Protein AF-U4UPW5-F1 (afdb_monomer)

Radius of gyration: 41.46 Å; Cα contacts (8 Å, |Δi|>4): 202; chains: 1; bounding box: 116×64×88 Å

Foldseek 3Di:
DDPPDDDDDVVVVVVDDPCNVPDDDDPDDDPDDQQQAFDPPPPDPPRPDGNVRVVVVVVVVVVVVPPQDDDAPPPPDPDGPADWDAAPVGGTHHPVVVVVCLVVPPRNDDDDVVNVVPLPQWFAAPDPPGGDTDSDFLADPFDRGGHDPVCSDPPDDDGDDPVNVVVVVCVVCVVVVVVVVVVVVVVVVLVVVLVVLCVDPVRNVVSVVVVVVVLVVQADEDPPADPVQWDWDFDDDVPDTHIYTDGVPDDD

Solvent-accessible surface area (backbone atoms only — not comparable to full-atom values): 15733 Å² total; per-residue (Å²): 137,68,95,85,62,83,84,73,64,63,70,60,60,76,71,52,53,72,70,66,74,70,58,68,83,78,92,71,84,78,93,69,68,68,56,76,35,49,55,93,81,57,89,57,98,60,69,82,45,23,51,54,56,48,54,50,52,52,50,53,51,52,61,68,64,61,63,74,72,81,64,38,72,50,88,89,52,83,72,71,96,56,72,75,42,70,47,85,79,73,51,36,20,37,75,70,56,41,58,60,41,51,79,71,38,93,63,49,78,80,82,49,74,74,66,65,65,70,52,97,53,70,41,62,22,69,50,92,94,46,85,49,71,28,73,68,90,43,62,39,92,72,59,70,47,40,29,26,86,89,50,60,76,64,92,77,77,75,60,69,49,73,65,58,52,47,52,54,51,49,60,66,44,45,62,57,53,51,50,51,54,55,47,51,57,51,51,54,53,51,52,52,52,39,60,54,26,54,76,36,83,91,37,26,67,60,33,52,53,52,49,51,52,53,39,68,75,65,38,50,62,70,82,85,58,54,78,92,38,55,42,77,46,74,46,81,48,97,94,46,76,45,37,31,40,45,59,71,79,68,77,130

Sequence (252 aa):
MSDSEVQIDGRFIDLTDDAWRYDKLPDEDIEVPLHELADPEADSGDVHLTLKEQEQKWGDIMLSALRLGERCTVNECLQL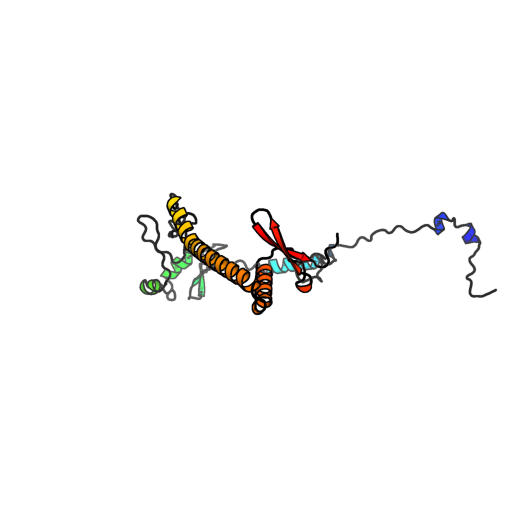DFLPLRCQCGKVFCSQHLQSHSQTCSKSRMLTEDELKCFDNVLVCSQDGCKDHSIVPMICPRCAKHFCIKHRHLTTCQDKTQEELQLEKDKFLQPARQFEQAKTLVDQQIQRRLAEGRKKPKSKELADKVQLMKIKNKATGLKTIPVLDKVYFNIHVPGKVVPVFVSKNWSL

Structure (mmCIF, N/CA/C/O backbone):
data_AF-U4UPW5-F1
#
_entry.id   AF-U4UPW5-F1
#
loop_
_atom_site.group_PDB
_atom_site.id
_atom_site.type_symbol
_atom_site.label_atom_id
_atom_site.label_alt_id
_atom_site.label_comp_id
_atom_site.label_asym_id
_atom_site.label_entity_id
_atom_site.label_seq_id
_atom_site.pdbx_PDB_ins_code
_atom_site.Cartn_x
_atom_site.Cartn_y
_atom_site.Cartn_z
_atom_site.occupancy
_atom_site.B_iso_or_equiv
_atom_site.auth_seq_id
_atom_site.auth_comp_id
_atom_site.auth_asym_id
_atom_site.auth_atom_id
_atom_site.pdbx_PDB_model_num
ATOM 1 N N . MET A 1 1 ? -80.331 -26.920 -29.906 1.00 51.59 1 MET A N 1
ATOM 2 C CA . MET A 1 1 ? -78.993 -27.252 -30.431 1.00 51.59 1 MET A CA 1
ATOM 3 C C . MET A 1 1 ? -78.276 -25.926 -30.580 1.00 51.59 1 MET A C 1
ATOM 5 O O . MET A 1 1 ? -78.796 -25.074 -31.288 1.00 51.59 1 MET A O 1
ATOM 9 N N . SER A 1 2 ? -77.246 -25.679 -29.774 1.00 57.09 2 SER A N 1
ATOM 10 C CA . SER A 1 2 ? -76.555 -24.387 -29.694 1.00 57.09 2 SER A CA 1
ATOM 11 C C . SER A 1 2 ? -75.359 -24.359 -30.641 1.00 57.09 2 SER A C 1
ATOM 13 O O . SER A 1 2 ? -74.505 -25.233 -30.543 1.00 57.09 2 SER A O 1
ATOM 15 N N . ASP A 1 3 ? -75.254 -23.318 -31.471 1.00 59.97 3 ASP A N 1
ATOM 16 C CA . ASP A 1 3 ? -74.118 -23.032 -32.377 1.00 59.97 3 ASP A CA 1
ATOM 17 C C . ASP A 1 3 ? -72.760 -22.844 -31.668 1.00 59.97 3 ASP A C 1
ATOM 19 O O . ASP A 1 3 ? -71.744 -22.568 -32.299 1.00 59.97 3 ASP A O 1
ATOM 23 N N . SER A 1 4 ? -72.723 -22.957 -30.341 1.00 77.69 4 SER A N 1
ATOM 24 C CA . SER A 1 4 ? -71.519 -22.772 -29.529 1.00 77.69 4 SER A CA 1
ATOM 25 C C . SER A 1 4 ? -70.686 -24.047 -29.355 1.00 77.69 4 SER A C 1
ATOM 27 O O . SER A 1 4 ? -69.590 -23.965 -28.809 1.00 77.69 4 SER A O 1
ATOM 29 N N . GLU A 1 5 ? -71.172 -25.210 -29.801 1.00 78.44 5 GLU A N 1
ATOM 30 C CA . GLU A 1 5 ? -70.447 -26.483 -29.702 1.00 78.44 5 GLU A CA 1
ATOM 31 C C . GLU A 1 5 ? -69.963 -26.937 -31.086 1.00 78.44 5 GLU A C 1
ATOM 33 O O . GLU A 1 5 ? -70.757 -27.173 -31.997 1.00 78.44 5 GLU A O 1
ATOM 38 N N . VAL A 1 6 ? -68.640 -27.058 -31.247 1.00 79.69 6 VAL A N 1
ATOM 39 C CA . VAL A 1 6 ? -68.022 -27.551 -32.485 1.00 79.69 6 VAL A CA 1
ATOM 40 C C . VAL A 1 6 ? -68.355 -29.030 -32.642 1.00 79.69 6 VAL A C 1
ATOM 42 O O . VAL A 1 6 ? -67.973 -29.853 -31.810 1.00 79.69 6 VAL A O 1
ATOM 45 N N . GLN A 1 7 ? -69.057 -29.377 -33.721 1.00 77.00 7 GLN A N 1
ATOM 46 C CA . GLN A 1 7 ? -69.336 -30.771 -34.041 1.00 77.00 7 GLN A CA 1
ATOM 47 C C . GLN A 1 7 ? -68.046 -31.459 -34.491 1.00 77.00 7 GLN A C 1
ATOM 49 O O . GLN A 1 7 ? -67.502 -31.157 -35.552 1.00 77.00 7 GLN A O 1
ATOM 54 N N . ILE A 1 8 ? -67.555 -32.383 -33.670 1.00 74.31 8 ILE A N 1
ATOM 55 C CA . ILE A 1 8 ? -66.423 -33.241 -34.015 1.00 74.31 8 ILE A CA 1
ATOM 56 C C . ILE A 1 8 ? -66.977 -34.425 -34.809 1.00 74.31 8 ILE A C 1
ATOM 58 O O . ILE A 1 8 ? -67.912 -35.091 -34.362 1.00 74.31 8 ILE A O 1
ATOM 62 N N . ASP A 1 9 ? -66.420 -34.683 -35.992 1.00 79.81 9 ASP A N 1
ATOM 63 C CA . ASP A 1 9 ? -66.806 -35.839 -36.800 1.00 79.81 9 ASP A CA 1
ATOM 64 C C . ASP A 1 9 ? -66.419 -37.129 -36.056 1.00 79.81 9 ASP A C 1
ATOM 66 O O . ASP A 1 9 ? -65.240 -37.421 -35.830 1.00 79.81 9 ASP A O 1
ATOM 70 N N . GLY A 1 10 ? -67.444 -37.884 -35.648 1.00 73.00 10 GLY A N 1
ATOM 71 C CA . GLY A 1 10 ? -67.313 -39.095 -34.839 1.00 73.00 10 GLY A CA 1
ATOM 72 C C . GLY A 1 10 ? -66.399 -40.144 -35.467 1.00 73.00 10 GLY A C 1
ATOM 73 O O . GLY A 1 10 ? -65.740 -40.887 -34.746 1.00 73.00 10 GLY A O 1
ATOM 74 N N . ARG A 1 11 ? -66.247 -40.137 -36.799 1.00 76.12 11 ARG A N 1
ATOM 75 C CA . ARG A 1 11 ? -65.303 -41.020 -37.488 1.00 76.12 11 ARG A CA 1
ATOM 76 C C . ARG A 1 11 ? -63.859 -40.801 -37.027 1.00 76.12 11 ARG A C 1
ATOM 78 O O . ARG A 1 11 ? -63.115 -41.768 -36.900 1.00 76.12 11 ARG A O 1
ATOM 85 N N . PHE A 1 12 ? -63.452 -39.559 -36.764 1.00 74.19 12 PHE A N 1
ATOM 86 C CA . PHE A 1 12 ? -62.105 -39.261 -36.265 1.00 74.19 12 PHE A CA 1
ATOM 87 C C . PHE A 1 12 ? -61.935 -39.628 -34.792 1.00 74.19 12 PHE A C 1
ATOM 89 O O . PHE A 1 12 ? -60.825 -39.944 -34.365 1.00 74.19 12 PHE A O 1
ATOM 96 N N . ILE A 1 13 ? -63.024 -39.623 -34.021 1.00 75.06 13 ILE A N 1
ATOM 97 C CA . ILE A 1 13 ? -63.006 -40.037 -32.616 1.00 75.06 13 ILE A CA 1
ATOM 98 C C . ILE A 1 13 ? -62.720 -41.536 -32.501 1.00 75.06 13 ILE A C 1
ATOM 100 O O . ILE A 1 13 ? -61.939 -41.909 -31.629 1.00 75.06 13 ILE A O 1
ATOM 104 N N . ASP A 1 14 ? -63.285 -42.346 -33.399 1.00 76.19 14 ASP A N 1
ATOM 105 C CA . ASP A 1 14 ? -63.115 -43.806 -33.417 1.00 76.19 14 ASP A CA 1
ATOM 106 C C . ASP A 1 14 ? -61.773 -44.261 -34.017 1.00 76.19 14 ASP A C 1
ATOM 108 O O . ASP A 1 14 ? -61.279 -45.340 -33.698 1.00 76.19 14 ASP A O 1
ATOM 112 N N . LEU A 1 15 ? -61.180 -43.452 -34.902 1.00 82.69 15 LEU A N 1
ATOM 113 C CA . LEU A 1 15 ? -59.879 -43.730 -35.530 1.00 82.69 15 LEU A CA 1
ATOM 114 C C . LEU A 1 15 ? -58.687 -43.390 -34.633 1.00 82.69 15 LEU A C 1
ATOM 116 O O . LEU A 1 15 ? -57.607 -43.946 -34.821 1.00 82.69 15 LEU A O 1
ATOM 120 N N . THR A 1 16 ? -58.872 -42.455 -33.705 1.00 81.00 16 THR A N 1
ATOM 121 C CA . THR A 1 16 ? -57.800 -41.954 -32.851 1.00 81.00 16 THR A CA 1
ATOM 122 C C . THR A 1 16 ? -57.811 -42.703 -31.529 1.00 81.00 16 THR A C 1
ATOM 124 O O . THR A 1 16 ? -58.739 -42.528 -30.737 1.00 81.00 16 THR A O 1
ATOM 127 N N . ASP A 1 17 ? -56.785 -43.512 -31.275 1.00 83.44 17 ASP A N 1
ATOM 128 C CA . ASP A 1 17 ? -56.634 -44.170 -29.984 1.00 83.44 17 ASP A CA 1
ATOM 129 C C . ASP A 1 17 ? -56.230 -43.172 -28.886 1.00 83.44 17 ASP A C 1
ATOM 131 O O . ASP A 1 17 ? -55.740 -42.064 -29.135 1.00 83.44 17 ASP A O 1
ATOM 135 N N . ASP A 1 18 ? -56.475 -43.550 -27.632 1.00 83.19 18 ASP A N 1
ATOM 136 C CA . ASP A 1 18 ? -56.139 -42.684 -26.502 1.00 83.19 18 ASP A CA 1
ATOM 137 C C . ASP A 1 18 ? -54.623 -42.457 -26.402 1.00 83.19 18 ASP A C 1
ATOM 139 O O . ASP A 1 18 ? -54.195 -41.400 -25.950 1.00 83.19 18 ASP A O 1
ATOM 143 N N . ALA A 1 19 ? -53.805 -43.398 -26.889 1.00 84.44 19 ALA A N 1
ATOM 144 C CA . ALA A 1 19 ? -52.353 -43.249 -26.925 1.00 84.44 19 ALA A CA 1
ATOM 145 C C . ALA A 1 19 ? -51.925 -42.051 -27.786 1.00 84.44 19 ALA A C 1
ATOM 147 O O . ALA A 1 19 ? -51.146 -41.223 -27.320 1.00 84.44 19 ALA A O 1
ATOM 148 N N . TRP A 1 20 ? -52.482 -41.902 -28.990 1.00 86.00 20 TRP A N 1
ATOM 149 C CA . TRP A 1 20 ? -52.179 -40.781 -29.878 1.00 86.00 20 TRP A CA 1
ATOM 150 C C . TRP A 1 20 ? -52.737 -39.448 -29.365 1.00 86.00 20 TRP A C 1
ATOM 152 O O . TRP A 1 20 ? -52.105 -38.410 -29.532 1.00 86.00 20 TRP A O 1
ATOM 162 N N . ARG A 1 21 ? -53.894 -39.447 -28.681 1.00 82.19 21 ARG A N 1
ATOM 163 C CA . ARG A 1 21 ? -54.464 -38.218 -28.083 1.00 82.19 21 ARG A CA 1
ATOM 164 C C . ARG A 1 21 ? -53.587 -37.600 -27.001 1.00 82.19 21 ARG A C 1
ATOM 166 O O . ARG A 1 21 ? -53.639 -36.386 -26.803 1.00 82.19 21 ARG A O 1
ATOM 173 N N . TYR A 1 22 ? -52.851 -38.432 -26.272 1.00 85.81 22 TYR A N 1
ATOM 174 C CA . TYR A 1 22 ? -51.954 -37.992 -25.207 1.00 85.81 22 TYR A CA 1
ATOM 175 C C . TYR A 1 22 ? -50.490 -37.929 -25.645 1.00 85.81 22 TYR A C 1
ATOM 177 O O . TYR A 1 22 ? -49.645 -37.560 -24.825 1.00 85.81 22 TYR A O 1
ATOM 185 N N . ASP A 1 23 ? -50.194 -38.247 -26.907 1.00 88.19 23 ASP A N 1
ATOM 186 C CA . ASP A 1 23 ? -48.847 -38.151 -27.449 1.00 88.19 23 ASP A CA 1
ATOM 187 C C . ASP A 1 23 ? -48.422 -36.680 -27.528 1.00 88.19 23 ASP A C 1
ATOM 189 O O . ASP A 1 23 ? -49.141 -35.813 -28.034 1.00 88.19 23 ASP A O 1
ATOM 193 N N . LYS A 1 24 ? -47.254 -36.385 -26.965 1.00 85.44 24 LYS A N 1
ATOM 194 C CA . LYS A 1 24 ? -46.655 -35.052 -26.981 1.00 85.44 24 LYS A CA 1
ATOM 195 C C . LYS A 1 24 ? -45.348 -35.163 -27.732 1.00 85.44 24 LYS A C 1
ATOM 197 O O . LYS A 1 24 ? -44.545 -36.043 -27.435 1.00 85.44 24 LYS A O 1
ATOM 202 N N . LEU A 1 25 ? -45.136 -34.247 -28.673 1.00 84.19 25 LEU A N 1
ATOM 203 C CA . LEU A 1 25 ? -43.844 -34.123 -29.332 1.00 84.19 25 LEU A CA 1
ATOM 204 C C . LEU A 1 25 ? -42.752 -33.965 -28.262 1.00 84.19 25 LEU A C 1
ATOM 206 O O . LEU A 1 25 ? -42.968 -33.226 -27.296 1.00 84.19 25 LEU A O 1
ATOM 210 N N . PRO A 1 26 ? -41.621 -34.671 -28.405 1.00 83.56 26 PRO A N 1
ATOM 211 C CA . PRO A 1 26 ? -40.499 -34.498 -27.501 1.00 83.56 26 PRO A CA 1
ATOM 212 C C . PRO A 1 26 ? -39.997 -33.054 -27.574 1.00 83.56 26 PRO A C 1
ATOM 214 O O . PRO A 1 26 ? -39.963 -32.448 -28.648 1.00 83.56 26 PRO A O 1
ATOM 217 N N . ASP A 1 27 ? -39.623 -32.511 -26.418 1.00 83.25 27 ASP A N 1
ATOM 218 C CA . ASP A 1 27 ? -38.956 -31.217 -26.324 1.00 83.25 27 ASP A CA 1
ATOM 219 C C . ASP A 1 27 ? -37.504 -31.394 -26.797 1.00 83.25 27 ASP A C 1
ATOM 221 O O . ASP A 1 27 ? -36.610 -31.683 -26.006 1.00 83.25 27 ASP A O 1
ATOM 225 N N . GLU A 1 28 ? -37.288 -31.300 -28.108 1.00 83.94 28 GLU A N 1
ATOM 226 C CA . GLU A 1 28 ? -35.952 -31.357 -28.703 1.00 83.94 28 GLU A CA 1
ATOM 227 C C . GLU A 1 28 ? -35.301 -29.968 -28.693 1.00 83.94 28 GLU A C 1
ATOM 229 O O . GLU A 1 28 ? -35.936 -28.953 -29.002 1.00 83.94 28 GLU A O 1
ATOM 234 N N . ASP A 1 29 ? -34.011 -29.932 -28.368 1.00 83.75 29 ASP A N 1
ATOM 235 C CA . ASP A 1 29 ? -33.229 -28.701 -28.362 1.00 83.75 29 ASP A CA 1
ATOM 236 C C . ASP A 1 29 ? -32.957 -28.206 -29.791 1.00 83.75 29 ASP A C 1
ATOM 238 O O . ASP A 1 29 ? -32.683 -28.973 -30.717 1.00 83.75 29 ASP A O 1
ATOM 242 N N . ILE A 1 30 ? -32.989 -26.886 -29.971 1.00 81.56 30 ILE A N 1
ATOM 243 C CA . ILE A 1 30 ? -32.605 -26.242 -31.230 1.00 81.56 30 ILE A CA 1
ATOM 244 C C . ILE A 1 30 ? -31.087 -26.044 -31.223 1.00 81.56 30 ILE A C 1
ATOM 246 O O . ILE A 1 30 ? -30.539 -25.471 -30.282 1.00 81.56 30 ILE A O 1
ATOM 250 N N . GLU A 1 31 ? -30.403 -26.450 -32.294 1.00 82.56 31 GLU A N 1
ATOM 251 C CA . GLU A 1 31 ? -28.981 -26.147 -32.478 1.00 82.56 31 GLU A CA 1
ATOM 252 C C . GLU A 1 31 ? -28.778 -24.639 -32.706 1.00 82.56 31 GLU A C 1
ATOM 254 O O . GLU A 1 31 ? -28.914 -24.128 -33.819 1.00 82.56 31 GLU A O 1
ATOM 259 N N . VAL A 1 32 ? -28.456 -23.909 -31.635 1.00 84.00 32 VAL A N 1
ATOM 260 C CA . VAL A 1 32 ? -28.150 -22.475 -31.703 1.00 84.00 32 VAL A CA 1
ATOM 261 C C . VAL A 1 32 ? -26.648 -22.270 -31.953 1.00 84.00 32 VAL A C 1
ATOM 263 O O . VAL A 1 32 ? -25.828 -22.762 -31.171 1.00 84.00 32 VAL A O 1
ATOM 266 N N . PRO A 1 33 ? -26.241 -21.521 -32.999 1.00 84.75 33 PRO A N 1
ATOM 267 C CA . PRO A 1 33 ? -24.835 -21.230 -33.262 1.00 84.75 33 PRO A CA 1
ATOM 268 C C . PRO A 1 33 ? -24.208 -20.386 -32.144 1.00 84.75 33 PRO A C 1
ATOM 270 O O . PRO A 1 33 ? -24.379 -19.171 -32.086 1.00 84.75 33 PRO A O 1
ATOM 273 N N . LEU A 1 34 ? -23.428 -21.024 -31.268 1.00 80.00 34 LEU A N 1
ATOM 274 C CA . LEU A 1 34 ? -22.854 -20.373 -30.081 1.00 80.00 34 LEU A CA 1
ATOM 275 C C . LEU A 1 34 ? -21.980 -19.149 -30.403 1.00 80.00 34 LEU A C 1
ATOM 277 O O . LEU A 1 34 ? -21.922 -18.211 -29.620 1.00 80.00 34 LEU A O 1
ATOM 281 N N . HIS A 1 35 ? -21.325 -19.131 -31.565 1.00 80.25 35 HIS A N 1
ATOM 282 C CA . HIS A 1 35 ? -20.432 -18.044 -31.975 1.00 80.25 35 HIS A CA 1
ATOM 283 C C . HIS A 1 35 ? -21.158 -16.732 -32.329 1.00 80.25 35 HIS A C 1
ATOM 285 O O . HIS A 1 35 ? -20.515 -15.683 -32.388 1.00 80.25 35 HIS A O 1
ATOM 291 N N . GLU A 1 36 ? -22.472 -16.791 -32.581 1.00 80.12 36 GLU A N 1
ATOM 292 C CA . GLU A 1 36 ? -23.332 -15.622 -32.821 1.00 80.12 36 GLU A CA 1
ATOM 293 C C . GLU A 1 36 ? -24.014 -15.125 -31.540 1.00 80.12 36 GLU A C 1
ATOM 295 O O . GLU A 1 36 ? -24.753 -14.143 -31.572 1.00 80.12 36 GLU A O 1
ATOM 300 N N . LEU A 1 37 ? -23.776 -15.786 -30.405 1.00 82.19 37 LEU A N 1
ATOM 301 C CA . LEU A 1 37 ? -24.296 -15.367 -29.111 1.00 82.19 37 LEU A CA 1
ATOM 302 C C . LEU A 1 37 ? -23.260 -14.526 -28.358 1.00 82.19 37 LEU A C 1
ATOM 304 O O . LEU A 1 37 ? -22.048 -14.655 -28.559 1.00 82.19 37 LEU A O 1
ATOM 308 N N . ALA A 1 38 ? -23.761 -13.644 -27.495 1.00 80.19 38 ALA A N 1
ATOM 309 C CA . ALA A 1 38 ? -22.942 -12.909 -26.540 1.00 80.19 38 ALA A CA 1
ATOM 310 C C . ALA A 1 38 ? -22.510 -13.829 -25.391 1.00 80.19 38 ALA A C 1
ATOM 312 O O . ALA A 1 38 ? -23.265 -14.717 -24.991 1.00 80.19 38 ALA A O 1
ATOM 313 N N . ASP A 1 39 ? -21.309 -13.605 -24.859 1.00 76.25 39 ASP A N 1
ATOM 314 C CA . ASP A 1 39 ? -20.781 -14.377 -23.736 1.00 76.25 39 ASP A CA 1
ATOM 315 C C . ASP A 1 39 ? -21.462 -13.948 -22.417 1.00 76.25 39 ASP A C 1
ATOM 317 O O . ASP A 1 39 ? -21.282 -12.805 -21.978 1.00 76.25 39 ASP A O 1
ATOM 321 N N . PRO A 1 40 ? -22.251 -14.828 -21.767 1.00 71.19 40 PRO A N 1
ATOM 322 C CA . PRO A 1 40 ? -22.931 -14.501 -20.516 1.00 71.19 40 PRO A CA 1
ATOM 323 C C . PRO A 1 40 ? -21.973 -14.333 -19.325 1.00 71.19 40 PRO A C 1
ATOM 325 O O . PRO A 1 40 ? -22.389 -13.792 -18.300 1.00 71.19 40 PRO A O 1
ATOM 328 N N . GLU A 1 41 ? -20.718 -14.776 -19.440 1.00 72.06 41 GLU A N 1
ATOM 329 C CA . GLU A 1 41 ? -19.699 -14.710 -18.385 1.00 72.06 41 GLU A CA 1
ATOM 330 C C . GLU A 1 41 ? -18.645 -13.613 -18.632 1.00 72.06 41 GLU A C 1
ATOM 332 O O . GLU A 1 41 ? -17.650 -13.523 -17.907 1.00 72.06 41 GLU A O 1
ATOM 337 N N . ALA A 1 42 ? -18.847 -12.738 -19.624 1.00 68.38 42 ALA A N 1
ATOM 338 C CA . ALA A 1 42 ? -17.915 -11.653 -19.914 1.00 68.38 42 ALA A CA 1
ATOM 339 C C . ALA A 1 42 ? -17.864 -10.606 -18.776 1.00 68.38 42 ALA A C 1
ATOM 341 O O . ALA A 1 42 ? -18.717 -9.727 -18.667 1.00 68.38 42 ALA A O 1
ATOM 342 N N . ASP A 1 43 ? -16.797 -10.641 -17.970 1.00 62.00 43 ASP A N 1
ATOM 343 C CA . ASP A 1 43 ? -16.486 -9.644 -16.922 1.00 62.00 43 ASP A CA 1
ATOM 344 C C . ASP A 1 43 ? -16.114 -8.253 -17.487 1.00 62.00 43 ASP A C 1
ATOM 346 O O . ASP A 1 43 ? -16.068 -7.245 -16.773 1.00 62.00 43 ASP A O 1
ATOM 350 N N . SER A 1 44 ? -15.814 -8.175 -18.786 1.00 61.09 44 SER A N 1
ATOM 351 C CA . SER A 1 44 ? -15.555 -6.926 -19.503 1.00 61.09 44 SER A CA 1
ATOM 352 C C . SER A 1 44 ? -16.865 -6.306 -19.986 1.00 61.09 44 SER A C 1
ATOM 354 O O . SER A 1 44 ? -17.643 -6.979 -20.648 1.00 61.09 44 SER A O 1
ATOM 356 N N . GLY A 1 45 ? -17.085 -5.016 -19.698 1.00 58.25 45 GLY A N 1
ATOM 357 C CA . GLY A 1 45 ? -18.353 -4.282 -19.868 1.00 58.25 45 GLY A CA 1
ATOM 358 C C . GLY A 1 45 ? -18.918 -4.092 -21.286 1.00 58.25 45 GLY A C 1
ATOM 359 O O . GLY A 1 45 ? -19.579 -3.087 -21.525 1.00 58.25 45 GLY A O 1
ATOM 360 N N . ASP A 1 46 ? -18.683 -5.021 -22.208 1.00 59.97 46 ASP A N 1
ATOM 361 C CA . ASP A 1 46 ? -19.203 -5.033 -23.577 1.00 59.97 46 ASP A CA 1
ATOM 362 C C . ASP A 1 46 ? -20.107 -6.267 -23.783 1.00 59.97 46 ASP A C 1
ATOM 364 O O . ASP A 1 46 ? -19.903 -7.089 -24.670 1.00 59.97 46 ASP A O 1
ATOM 368 N N . VAL A 1 47 ? -21.120 -6.396 -22.914 1.00 64.81 47 VAL A N 1
ATOM 369 C CA . VAL A 1 47 ? -22.070 -7.532 -22.812 1.00 64.81 47 VAL A CA 1
ATOM 370 C C . VAL A 1 47 ? -22.904 -7.749 -24.092 1.00 64.81 47 VAL A C 1
ATOM 372 O O . VAL A 1 47 ? -23.613 -8.739 -24.221 1.00 64.81 47 VAL A O 1
ATOM 375 N N . HIS A 1 48 ? -22.842 -6.827 -25.056 1.00 74.50 48 HIS A N 1
ATOM 376 C CA . HIS A 1 48 ? -23.646 -6.872 -26.279 1.00 74.50 48 HIS A CA 1
ATOM 377 C C . HIS A 1 48 ? -22.890 -7.434 -27.501 1.00 74.50 48 HIS A C 1
ATOM 379 O O . HIS A 1 48 ? -23.489 -7.582 -28.564 1.00 74.50 48 HIS A O 1
ATOM 385 N N . LEU A 1 49 ? -21.590 -7.727 -27.399 1.00 75.00 49 LEU A N 1
ATOM 386 C CA . LEU A 1 49 ? -20.828 -8.263 -28.531 1.00 75.00 49 LEU A CA 1
ATOM 387 C C . LEU A 1 49 ? -20.908 -9.788 -28.586 1.00 75.00 49 LEU A C 1
ATOM 389 O O . LEU A 1 49 ? -20.798 -10.469 -27.568 1.00 75.00 49 LEU A O 1
ATOM 393 N N . THR A 1 50 ? -21.060 -10.318 -29.796 1.00 83.44 50 THR A N 1
ATOM 394 C CA . THR A 1 50 ? -20.966 -11.759 -30.049 1.00 83.44 50 THR A CA 1
ATOM 395 C C . THR A 1 50 ? -19.520 -12.241 -29.913 1.00 83.44 50 THR A C 1
ATOM 397 O O . THR A 1 50 ? -18.576 -11.473 -30.131 1.00 83.44 50 THR A O 1
ATOM 400 N N . LEU A 1 51 ? -19.323 -13.530 -29.615 1.00 79.12 51 LEU A N 1
ATOM 401 C CA . LEU A 1 51 ? -17.983 -14.137 -29.554 1.00 79.12 51 LEU A CA 1
ATOM 402 C C . LEU A 1 51 ? -17.167 -13.871 -30.834 1.00 79.12 51 LEU A C 1
ATOM 404 O O . LEU A 1 51 ? -15.987 -13.524 -30.770 1.00 79.12 51 LEU A O 1
ATOM 408 N N . LYS A 1 52 ? -17.815 -13.941 -32.002 1.00 83.19 52 LYS A N 1
ATOM 409 C CA . LYS A 1 52 ? -17.196 -13.646 -33.302 1.00 83.19 52 LYS A CA 1
ATOM 410 C C . LYS A 1 52 ? -16.737 -12.189 -33.439 1.00 83.19 52 LYS A C 1
ATOM 412 O O . LYS A 1 52 ? -15.655 -11.929 -33.965 1.00 83.19 52 LYS A O 1
ATOM 417 N N . GLU A 1 53 ? -17.540 -11.229 -32.986 1.00 84.06 53 GLU A N 1
ATOM 418 C CA . GLU A 1 53 ? -17.177 -9.804 -33.015 1.00 84.06 53 GLU A CA 1
ATOM 419 C C . GLU A 1 53 ? -16.058 -9.488 -32.019 1.00 84.06 53 GLU A C 1
ATOM 421 O O . GLU A 1 53 ? -15.173 -8.677 -32.305 1.00 84.06 53 GLU A O 1
ATOM 426 N N . GLN A 1 54 ? -16.053 -10.163 -30.869 1.00 79.88 54 GLN A N 1
ATOM 427 C CA . GLN A 1 54 ? -14.981 -10.050 -29.892 1.00 79.88 54 GLN A CA 1
ATOM 428 C C . GLN A 1 54 ? -13.647 -10.520 -30.489 1.00 79.88 54 GLN A C 1
ATOM 430 O O . GLN A 1 54 ? -12.667 -9.782 -30.424 1.00 79.88 54 GLN A O 1
ATOM 435 N N . GLU A 1 55 ? -13.592 -11.678 -31.147 1.00 81.06 55 GLU A N 1
ATOM 436 C CA . GLU A 1 55 ? -12.365 -12.163 -31.798 1.00 81.06 55 GLU A CA 1
ATOM 437 C C . GLU A 1 55 ? -11.838 -11.198 -32.875 1.00 81.06 55 GLU A C 1
ATOM 439 O O . GLU A 1 55 ? -10.635 -10.924 -32.938 1.00 81.06 55 GLU A O 1
ATOM 444 N N . GLN A 1 56 ? -12.730 -10.615 -33.681 1.00 83.00 56 GLN A N 1
ATOM 445 C CA . GLN A 1 56 ? -12.363 -9.612 -34.689 1.00 83.00 56 GLN A CA 1
ATOM 446 C C . GLN A 1 56 ? -11.775 -8.348 -34.051 1.00 83.00 56 GLN A C 1
ATOM 448 O O . GLN A 1 56 ? -10.728 -7.862 -34.484 1.00 83.00 56 GLN A O 1
ATOM 453 N N . LYS A 1 57 ? -12.384 -7.866 -32.960 1.00 80.25 57 LYS A N 1
ATOM 454 C CA . LYS A 1 57 ? -11.892 -6.717 -32.187 1.00 80.25 57 LYS A CA 1
ATOM 455 C C . LYS A 1 57 ? -10.490 -6.967 -31.629 1.00 80.25 57 LYS A C 1
ATOM 457 O O . LYS A 1 57 ? -9.647 -6.073 -31.667 1.00 80.25 57 LYS A O 1
ATOM 462 N N . TRP A 1 58 ? -10.212 -8.176 -31.138 1.00 74.06 58 TRP A N 1
ATOM 463 C CA . TRP A 1 58 ? -8.870 -8.552 -30.684 1.00 74.06 58 TRP A CA 1
ATOM 464 C C . TRP A 1 58 ? -7.861 -8.578 -31.838 1.00 74.06 58 TRP A C 1
ATOM 466 O O . TRP A 1 58 ? -6.736 -8.107 -31.664 1.00 74.06 58 TRP A O 1
ATOM 476 N N . GLY A 1 59 ? -8.266 -9.049 -33.022 1.00 75.94 59 GLY A N 1
ATOM 477 C CA . GLY A 1 59 ? -7.457 -8.995 -34.242 1.00 75.94 59 GLY A CA 1
ATOM 478 C C . GLY A 1 59 ? -7.059 -7.568 -34.634 1.00 75.94 59 GLY A C 1
ATOM 479 O O . GLY A 1 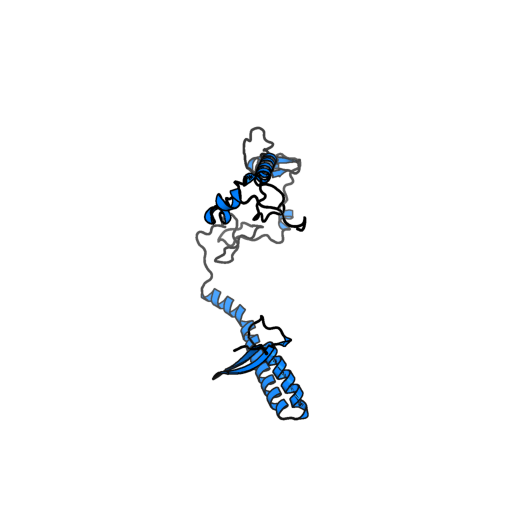59 ? -5.880 -7.298 -34.871 1.00 75.94 59 GLY A O 1
ATOM 480 N N . ASP A 1 60 ? -8.005 -6.630 -34.615 1.00 75.75 60 ASP A N 1
ATOM 481 C CA . ASP A 1 60 ? -7.751 -5.219 -34.938 1.00 75.75 60 ASP A CA 1
ATOM 482 C C . ASP A 1 60 ? -6.892 -4.510 -33.876 1.00 75.75 60 ASP A C 1
ATOM 484 O O . ASP A 1 60 ? -5.998 -3.713 -34.196 1.00 75.75 60 ASP A O 1
ATOM 488 N N . ILE A 1 61 ? -7.108 -4.821 -32.593 1.00 75.31 61 ILE A N 1
ATOM 489 C CA . ILE A 1 61 ? -6.262 -4.326 -31.498 1.00 75.31 61 ILE A CA 1
ATOM 490 C C . ILE A 1 61 ? -4.832 -4.855 -31.655 1.00 75.31 61 ILE A C 1
ATOM 492 O O . ILE A 1 61 ? -3.883 -4.084 -31.538 1.00 75.31 61 ILE A O 1
ATOM 496 N N . MET A 1 62 ? -4.656 -6.136 -31.980 1.00 71.31 62 MET A N 1
ATOM 497 C CA . MET A 1 62 ? -3.343 -6.736 -32.236 1.00 71.31 62 MET A CA 1
ATOM 498 C C . MET A 1 62 ? -2.637 -6.049 -33.415 1.00 71.31 62 MET A C 1
ATOM 500 O O . MET A 1 62 ? -1.462 -5.695 -33.313 1.00 71.31 62 MET A O 1
ATOM 504 N N . LEU A 1 63 ? -3.354 -5.800 -34.516 1.00 71.31 63 LEU A N 1
ATOM 505 C CA . LEU A 1 63 ? -2.803 -5.158 -35.711 1.00 71.31 63 LEU A CA 1
ATOM 506 C C . LEU A 1 63 ? -2.401 -3.696 -35.454 1.00 71.31 63 LEU A C 1
ATOM 508 O O . LEU A 1 63 ? -1.366 -3.238 -35.938 1.00 71.31 63 LEU A O 1
ATOM 512 N N . SER A 1 64 ? -3.190 -2.966 -34.663 1.00 64.56 64 SER A N 1
ATOM 513 C CA . SER A 1 64 ? -2.895 -1.576 -34.285 1.00 64.56 64 SER A CA 1
ATOM 514 C C . SER A 1 64 ? -1.807 -1.455 -33.210 1.00 64.56 64 SER A C 1
ATOM 516 O O . SER A 1 64 ? -1.023 -0.500 -33.232 1.00 64.56 64 SER A O 1
ATOM 518 N N . ALA A 1 65 ? -1.705 -2.435 -32.308 1.00 65.25 65 ALA A N 1
ATOM 519 C CA . ALA A 1 65 ? -0.632 -2.546 -31.322 1.00 65.25 65 ALA A CA 1
ATOM 520 C C . ALA A 1 65 ? 0.716 -2.931 -31.955 1.00 65.25 65 ALA A C 1
ATOM 522 O O . ALA A 1 65 ? 1.763 -2.668 -31.365 1.00 65.25 65 ALA A O 1
ATOM 523 N N . LEU A 1 66 ? 0.714 -3.466 -33.182 1.00 61.66 66 LEU A N 1
ATOM 524 C CA . LEU A 1 66 ? 1.902 -3.840 -33.956 1.00 61.66 66 LEU A CA 1
ATOM 525 C C . LEU A 1 66 ? 2.710 -2.640 -34.495 1.00 61.66 66 LEU A C 1
ATOM 527 O O . LEU A 1 66 ? 3.352 -2.710 -35.546 1.00 61.66 66 LEU A O 1
ATOM 531 N N . ARG A 1 67 ? 2.753 -1.529 -33.754 1.00 59.22 67 ARG A N 1
ATOM 532 C CA . ARG A 1 67 ? 3.825 -0.542 -33.897 1.00 59.22 67 ARG A CA 1
ATOM 533 C C . ARG A 1 67 ? 5.116 -1.195 -33.411 1.00 59.22 67 ARG A C 1
ATOM 535 O O . ARG A 1 67 ? 5.460 -1.102 -32.237 1.00 59.22 67 ARG A O 1
ATOM 542 N N . LEU A 1 68 ? 5.808 -1.873 -34.328 1.00 62.72 68 LEU A N 1
ATOM 543 C CA . LEU A 1 68 ? 7.189 -2.331 -34.164 1.00 62.72 68 LEU A CA 1
ATOM 544 C C . LEU A 1 68 ? 7.972 -1.192 -33.498 1.00 62.72 68 LEU A C 1
ATOM 546 O O . LEU A 1 68 ? 7.940 -0.070 -34.008 1.00 62.72 68 LEU A O 1
ATOM 550 N N . GLY A 1 69 ? 8.571 -1.455 -32.334 1.00 67.75 69 GLY A N 1
ATOM 551 C CA . GLY A 1 69 ? 9.174 -0.433 -31.475 1.00 67.75 69 GLY A CA 1
ATOM 552 C C . GLY A 1 69 ? 10.098 0.547 -32.212 1.00 67.75 69 GLY A C 1
ATOM 553 O O . GLY A 1 69 ? 10.581 0.282 -33.316 1.00 67.75 69 GLY A O 1
ATOM 554 N N . GLU A 1 70 ? 10.342 1.714 -31.607 1.00 78.50 70 GLU A N 1
ATOM 555 C CA . GLU A 1 70 ? 11.199 2.744 -32.208 1.00 78.50 70 GLU A CA 1
ATOM 556 C C . GLU A 1 70 ? 12.574 2.170 -32.601 1.00 78.50 70 GLU A C 1
ATOM 558 O O . GLU A 1 70 ? 13.197 1.431 -31.841 1.00 78.50 70 GLU A O 1
ATOM 563 N N . ARG A 1 71 ? 13.065 2.519 -33.798 1.00 84.12 71 ARG A N 1
ATOM 564 C CA . ARG A 1 71 ? 14.380 2.082 -34.292 1.00 84.12 71 ARG A CA 1
ATOM 565 C C . ARG A 1 71 ? 15.477 3.036 -33.841 1.00 84.12 71 ARG A C 1
ATOM 567 O O . ARG A 1 71 ? 15.251 4.228 -33.636 1.00 84.12 71 ARG A O 1
ATOM 574 N N . CYS A 1 72 ? 16.690 2.509 -33.711 1.00 88.62 72 CYS A N 1
ATOM 575 C CA . CYS A 1 72 ? 17.857 3.338 -33.450 1.00 88.62 72 CYS A CA 1
ATOM 576 C C . CYS A 1 72 ? 18.097 4.267 -34.651 1.00 88.62 72 CYS A C 1
ATOM 578 O O . CYS A 1 72 ? 17.985 3.844 -35.798 1.00 88.62 72 CYS A O 1
ATOM 580 N N . THR A 1 73 ? 18.462 5.526 -34.398 1.00 89.62 73 THR A N 1
ATOM 581 C CA . THR A 1 73 ? 18.741 6.509 -35.465 1.00 89.62 73 THR A CA 1
ATOM 582 C C . THR A 1 73 ? 20.022 6.176 -36.248 1.00 89.62 73 THR A C 1
ATOM 584 O O . THR A 1 73 ? 20.258 6.722 -37.322 1.00 89.62 73 THR A O 1
ATOM 587 N N . VAL A 1 74 ? 20.886 5.309 -35.711 1.00 88.50 74 VAL A N 1
ATOM 588 C CA . VAL A 1 74 ? 22.101 4.854 -36.398 1.00 88.50 74 VAL A CA 1
ATOM 589 C C . VAL A 1 74 ? 21.716 3.814 -37.448 1.00 88.50 74 VAL A C 1
ATOM 591 O O . VAL A 1 74 ? 21.248 2.738 -37.092 1.00 88.50 74 VAL A O 1
ATOM 594 N N . ASN A 1 75 ? 21.945 4.125 -38.727 1.00 82.06 75 ASN A N 1
ATOM 595 C CA . ASN A 1 75 ? 21.516 3.295 -39.864 1.00 82.06 75 ASN A CA 1
ATOM 596 C C . ASN A 1 75 ? 22.111 1.877 -39.862 1.00 82.06 75 ASN A C 1
ATOM 598 O O . ASN A 1 75 ? 21.480 0.948 -40.351 1.00 82.06 75 ASN A O 1
ATOM 602 N N . GLU A 1 76 ? 23.309 1.702 -39.302 1.00 85.81 76 GLU A N 1
ATOM 603 C CA . GLU A 1 76 ? 23.972 0.394 -39.188 1.00 85.81 76 GLU A CA 1
ATOM 604 C C . GLU A 1 76 ? 23.450 -0.434 -37.999 1.00 85.81 76 GLU A C 1
ATOM 606 O O . GLU A 1 76 ? 23.756 -1.617 -37.866 1.00 85.81 76 GLU A O 1
ATOM 611 N N . CYS A 1 77 ? 22.648 0.167 -37.114 1.00 85.88 77 CYS A N 1
ATOM 612 C CA . CYS A 1 77 ? 22.139 -0.497 -35.926 1.00 85.88 77 CYS A CA 1
ATOM 613 C C . CYS A 1 77 ? 20.824 -1.223 -36.226 1.00 85.88 77 CYS A C 1
ATOM 615 O O . CYS A 1 77 ? 19.759 -0.617 -36.314 1.00 85.88 77 CYS A O 1
ATOM 617 N N . LEU A 1 78 ? 20.901 -2.551 -36.300 1.00 83.12 78 LEU A N 1
ATOM 618 C CA . LEU A 1 78 ? 19.748 -3.443 -36.462 1.00 83.12 78 LEU A CA 1
ATOM 619 C C . LEU A 1 78 ? 19.245 -4.017 -35.129 1.00 83.12 78 LEU A C 1
ATOM 621 O O . LEU A 1 78 ? 18.615 -5.071 -35.102 1.00 83.12 78 LEU A O 1
ATOM 625 N N . GLN A 1 79 ? 19.541 -3.353 -34.009 1.00 82.50 79 GLN A N 1
ATOM 626 C CA . GLN A 1 79 ? 19.087 -3.815 -32.703 1.00 82.50 79 GLN A CA 1
ATOM 627 C C . GLN A 1 79 ? 17.560 -3.686 -32.606 1.00 82.50 79 GLN A C 1
ATOM 629 O O . GLN A 1 79 ? 17.013 -2.593 -32.762 1.00 82.50 79 GLN A O 1
ATOM 634 N N . LEU A 1 80 ? 16.891 -4.807 -32.343 1.00 81.06 80 LEU A N 1
ATOM 635 C CA . LEU A 1 80 ? 15.456 -4.891 -32.071 1.00 81.06 80 LEU A CA 1
ATOM 636 C C . LEU A 1 80 ? 15.220 -4.954 -30.553 1.00 81.06 80 LEU A C 1
ATOM 638 O O . LEU A 1 80 ? 16.146 -5.256 -29.798 1.00 81.06 80 LEU A O 1
ATOM 642 N N . ASP A 1 81 ? 14.004 -4.620 -30.116 1.00 78.31 81 ASP A N 1
ATOM 643 C CA . ASP A 1 81 ? 13.543 -4.726 -28.720 1.00 78.31 81 ASP A CA 1
ATOM 644 C C . ASP A 1 81 ? 14.452 -4.054 -27.675 1.00 78.31 81 ASP A C 1
ATOM 646 O O . ASP A 1 81 ? 14.635 -4.532 -26.554 1.00 78.31 81 ASP A O 1
ATOM 650 N N . PHE A 1 82 ? 15.046 -2.915 -28.033 1.00 83.81 82 PHE A N 1
ATOM 651 C CA . PHE A 1 82 ? 15.821 -2.107 -27.096 1.00 83.81 82 PHE A CA 1
ATOM 652 C C . PHE A 1 82 ? 14.937 -1.064 -26.412 1.00 83.81 82 PHE A C 1
ATOM 654 O O . PHE A 1 82 ? 13.961 -0.593 -26.988 1.00 83.81 82 PHE A O 1
ATOM 661 N N . LEU A 1 83 ? 15.318 -0.650 -25.200 1.00 85.88 83 LEU A N 1
ATOM 662 C CA . LEU A 1 83 ? 14.693 0.489 -24.527 1.00 85.88 83 LEU A CA 1
ATOM 663 C C . LEU A 1 83 ? 15.004 1.779 -25.310 1.00 85.88 83 LEU A C 1
ATOM 665 O O . LEU A 1 83 ? 16.176 2.173 -25.333 1.00 85.88 83 LEU A O 1
ATOM 669 N N . PRO A 1 84 ? 14.018 2.455 -25.929 1.00 88.19 84 PRO A N 1
ATOM 670 C CA . PRO A 1 84 ? 14.282 3.636 -26.742 1.00 88.19 84 PRO A CA 1
ATOM 671 C C . PRO A 1 84 ? 14.725 4.813 -25.874 1.00 88.19 84 PRO A C 1
ATOM 673 O O . PRO A 1 84 ? 13.949 5.346 -25.080 1.00 88.19 84 PRO A O 1
ATOM 676 N N . LEU A 1 85 ? 15.985 5.233 -26.010 1.00 89.31 85 LEU A N 1
ATOM 677 C CA . LEU A 1 85 ? 16.517 6.359 -25.251 1.00 89.31 85 LEU A CA 1
ATOM 678 C C . LEU A 1 85 ? 16.550 7.615 -26.121 1.00 89.31 85 LEU A C 1
ATOM 680 O O . LEU A 1 85 ? 17.260 7.677 -27.129 1.00 89.31 85 LEU A O 1
ATOM 684 N N . ARG A 1 86 ? 15.796 8.639 -25.715 1.00 89.38 86 ARG A N 1
ATOM 685 C CA . ARG A 1 86 ? 15.700 9.914 -26.434 1.00 89.38 86 ARG A CA 1
ATOM 686 C C . ARG A 1 86 ? 16.714 10.918 -25.897 1.00 89.38 86 ARG A C 1
ATOM 688 O O . ARG A 1 86 ? 16.697 11.269 -24.721 1.00 89.38 86 ARG A O 1
ATOM 695 N N . CYS A 1 87 ? 17.576 11.424 -26.773 1.00 89.06 87 CYS A N 1
ATOM 696 C CA . CYS A 1 87 ? 18.439 12.555 -26.442 1.00 89.06 87 CYS A CA 1
ATOM 697 C C . CYS A 1 87 ? 17.644 13.872 -26.523 1.00 89.06 87 CYS A C 1
ATOM 699 O O . CYS A 1 87 ? 16.686 13.983 -27.286 1.00 89.06 87 CYS A O 1
ATOM 701 N N . GLN A 1 88 ? 18.091 14.917 -25.823 1.00 84.69 88 GLN A N 1
ATOM 702 C CA . GLN A 1 88 ? 17.520 16.272 -25.918 1.00 84.69 88 GLN A CA 1
ATOM 703 C C . GLN A 1 88 ? 17.603 16.873 -27.338 1.00 84.69 88 GLN A C 1
ATOM 705 O O . GLN A 1 88 ? 16.937 17.857 -27.648 1.00 84.69 88 GLN A O 1
ATOM 710 N N . CYS A 1 89 ? 18.394 16.278 -28.238 1.00 87.50 89 CYS A N 1
ATOM 711 C CA . CYS A 1 89 ? 18.397 16.623 -29.659 1.00 87.50 89 CYS A CA 1
ATOM 712 C C . CYS A 1 89 ? 17.189 16.074 -30.446 1.00 87.50 89 CYS A C 1
ATOM 714 O O . CYS A 1 89 ? 17.039 16.422 -31.614 1.00 87.50 89 CYS A O 1
ATOM 716 N N . GLY A 1 90 ? 16.350 15.235 -29.828 1.00 86.06 90 GLY A N 1
ATOM 717 C CA . GLY A 1 90 ? 15.145 14.638 -30.412 1.00 86.06 90 GLY A CA 1
ATOM 718 C C . GLY A 1 90 ? 15.344 13.245 -31.020 1.00 86.06 90 GLY A C 1
ATOM 719 O O . GLY A 1 90 ? 14.355 12.554 -31.265 1.00 86.06 90 GLY A O 1
ATOM 720 N N . LYS A 1 91 ? 16.595 12.807 -31.220 1.00 89.50 91 LYS A N 1
ATOM 721 C CA . LYS A 1 91 ? 16.943 11.498 -31.801 1.00 89.50 91 LYS A CA 1
ATOM 722 C C . LYS A 1 91 ? 16.849 10.365 -30.771 1.00 89.50 91 LYS A C 1
ATOM 724 O O . LYS A 1 91 ? 17.085 10.585 -29.580 1.00 89.50 91 LYS A O 1
ATOM 729 N N . VAL A 1 92 ? 16.534 9.164 -31.256 1.00 90.06 92 VAL A N 1
ATOM 730 C CA . VAL A 1 92 ? 16.343 7.942 -30.456 1.00 90.06 92 VAL A CA 1
ATOM 731 C C . VAL A 1 92 ? 17.484 6.967 -30.714 1.00 90.06 92 VAL A C 1
ATOM 733 O O . VAL A 1 92 ? 17.852 6.723 -31.866 1.00 90.06 92 VAL A O 1
ATOM 736 N N . PHE A 1 93 ? 18.046 6.403 -29.651 1.00 90.81 93 PHE A N 1
ATOM 737 C CA . PHE A 1 93 ? 19.181 5.489 -29.723 1.00 90.81 93 PHE A CA 1
ATOM 738 C C . PHE A 1 93 ? 18.998 4.306 -28.772 1.00 90.81 93 PHE A C 1
ATOM 740 O O . PHE A 1 93 ? 18.301 4.413 -27.761 1.00 90.81 93 PHE A O 1
ATOM 747 N N . CYS A 1 94 ? 19.664 3.188 -29.065 1.00 91.12 94 CYS A N 1
ATOM 748 C CA . CYS A 1 94 ? 19.862 2.132 -28.075 1.00 91.12 94 CYS A CA 1
ATOM 749 C C . CYS A 1 94 ? 20.913 2.548 -27.031 1.00 91.12 94 CYS A C 1
ATOM 751 O O . CYS A 1 94 ? 21.635 3.527 -27.222 1.00 91.12 94 CYS A O 1
ATOM 753 N N . SER A 1 95 ? 21.025 1.800 -25.927 1.00 88.38 95 SER A N 1
ATOM 754 C CA . SER A 1 95 ? 21.950 2.118 -24.823 1.00 88.38 95 SER A CA 1
ATOM 755 C C . SER A 1 95 ? 23.397 2.351 -25.280 1.00 88.38 95 SER A C 1
ATOM 757 O O . SER A 1 95 ? 24.014 3.325 -24.853 1.00 88.38 95 SER A O 1
ATOM 759 N N . GLN A 1 96 ? 23.907 1.524 -26.198 1.00 88.12 96 GLN A N 1
ATOM 760 C CA . GLN A 1 96 ? 25.275 1.647 -26.714 1.00 88.12 96 GLN A CA 1
ATOM 761 C C . GLN A 1 96 ? 25.446 2.915 -27.564 1.00 88.12 96 GLN A C 1
ATOM 763 O O . GLN A 1 96 ? 26.352 3.714 -27.331 1.00 88.12 96 GLN A O 1
ATOM 768 N N . HIS A 1 97 ? 24.530 3.155 -28.507 1.00 89.62 97 HIS A N 1
ATOM 769 C CA . HIS A 1 97 ? 24.617 4.301 -29.413 1.00 89.62 97 HIS A CA 1
ATOM 770 C C . HIS A 1 97 ? 24.285 5.636 -28.743 1.00 89.62 97 HIS A C 1
ATOM 772 O O . HIS A 1 97 ? 24.797 6.667 -29.178 1.00 89.62 97 HIS A O 1
ATOM 778 N N . LEU A 1 98 ? 23.493 5.649 -27.664 1.00 89.19 98 LEU A N 1
ATOM 779 C CA . LEU A 1 98 ? 23.296 6.862 -26.873 1.00 89.19 98 LEU A CA 1
ATOM 780 C C . LEU A 1 98 ? 24.600 7.288 -26.193 1.00 89.19 98 LEU A C 1
ATOM 782 O O . LEU A 1 98 ? 24.891 8.479 -26.142 1.00 89.19 98 LEU A O 1
ATOM 786 N N . GLN A 1 99 ? 25.387 6.336 -25.687 1.00 84.75 99 GLN A N 1
ATOM 787 C CA . GLN A 1 99 ? 26.656 6.638 -25.030 1.00 84.75 99 GLN A CA 1
ATOM 788 C C . GLN A 1 99 ? 27.683 7.212 -26.013 1.00 84.75 99 GLN A C 1
ATOM 790 O O . GLN A 1 99 ? 28.371 8.173 -25.686 1.00 84.75 99 GLN A O 1
ATOM 795 N N . SER A 1 100 ? 27.744 6.700 -27.244 1.00 86.31 100 SER A N 1
ATOM 796 C CA . SER A 1 100 ? 28.554 7.313 -28.308 1.00 86.31 100 SER A CA 1
ATOM 797 C C . SER A 1 100 ? 28.012 8.686 -28.725 1.00 86.31 100 SER A C 1
ATOM 799 O O . SER A 1 100 ? 28.772 9.625 -28.971 1.00 86.31 100 SER A O 1
ATOM 801 N N . HIS A 1 101 ? 26.686 8.836 -28.774 1.00 87.44 101 HIS A N 1
ATOM 802 C CA . HIS A 1 101 ? 26.045 10.103 -29.107 1.00 87.44 101 HIS A CA 1
ATOM 803 C C . HIS A 1 101 ? 26.262 11.175 -28.030 1.00 87.44 101 HIS A C 1
ATOM 805 O O . HIS A 1 101 ? 26.439 12.339 -28.373 1.00 87.44 101 HIS A O 1
ATOM 811 N N . SER A 1 102 ? 26.306 10.815 -26.743 1.00 82.69 102 SER A N 1
ATOM 812 C CA . SER A 1 102 ? 26.503 11.776 -25.647 1.00 82.69 102 SER A CA 1
ATOM 813 C C . SER A 1 102 ? 27.868 12.465 -25.681 1.00 82.69 102 SER A C 1
ATOM 815 O O . SER A 1 102 ? 27.997 13.576 -25.183 1.00 82.69 102 SER A O 1
ATOM 817 N N . GLN A 1 103 ? 28.872 11.843 -26.306 1.00 82.62 103 GLN A N 1
ATOM 818 C CA . GLN A 1 103 ? 30.193 12.452 -26.496 1.00 82.62 103 GLN A CA 1
ATOM 819 C C . GLN A 1 103 ? 30.237 13.429 -27.677 1.00 82.62 103 GLN A C 1
ATOM 821 O O . GLN A 1 103 ? 31.103 14.294 -27.740 1.00 82.62 103 GLN A O 1
ATOM 826 N N . THR A 1 104 ? 29.322 13.285 -28.637 1.00 83.50 104 THR A N 1
ATOM 827 C CA . THR A 1 104 ? 29.339 14.023 -29.913 1.00 83.50 104 THR A CA 1
ATOM 828 C C . THR A 1 104 ? 28.193 15.026 -30.045 1.00 83.50 104 THR A C 1
ATOM 830 O O . THR A 1 104 ? 28.180 15.847 -30.962 1.00 83.50 104 THR A O 1
ATOM 833 N N . CYS A 1 105 ? 27.209 14.980 -29.149 1.00 85.25 105 CYS A N 1
ATOM 834 C CA . CYS A 1 105 ? 26.012 15.801 -29.224 1.00 85.25 105 CYS A CA 1
ATOM 835 C C . CYS A 1 105 ? 26.199 17.150 -28.526 1.00 85.25 105 CYS A C 1
ATOM 837 O O . CYS A 1 105 ? 26.380 17.234 -27.317 1.00 85.25 105 CYS A O 1
ATOM 839 N N . SER A 1 106 ? 26.028 18.244 -29.267 1.00 81.00 106 SER A N 1
ATOM 840 C CA . SER A 1 106 ? 26.109 19.602 -28.708 1.00 81.00 106 SER A CA 1
ATOM 841 C C . SER A 1 106 ? 24.990 19.928 -27.708 1.00 81.00 106 SER A C 1
ATOM 843 O O . SER A 1 106 ? 25.120 20.862 -26.926 1.00 81.00 106 SER A O 1
ATOM 845 N N . LYS A 1 107 ? 23.873 19.185 -27.747 1.00 80.25 107 LYS A N 1
ATOM 846 C CA . LYS A 1 107 ? 22.718 19.356 -26.847 1.00 80.25 107 LYS A CA 1
ATOM 847 C C . LYS A 1 107 ? 22.742 18.402 -25.650 1.00 80.25 107 LYS A C 1
ATOM 849 O O . LYS A 1 107 ? 21.889 18.525 -24.777 1.00 80.25 107 LYS A O 1
ATOM 854 N N . SER A 1 108 ? 23.656 17.428 -25.598 1.00 73.81 108 SER A N 1
ATOM 855 C CA . SER A 1 108 ? 23.767 16.565 -24.422 1.00 73.81 108 SER A CA 1
ATOM 856 C C . SER A 1 108 ? 24.535 17.292 -23.331 1.00 73.81 108 SER A C 1
ATOM 858 O O . SER A 1 108 ? 25.732 17.535 -23.450 1.00 73.81 108 SER A O 1
ATOM 860 N N . ARG A 1 109 ? 23.834 17.628 -22.250 1.00 70.75 109 ARG A N 1
ATOM 861 C CA . ARG A 1 109 ? 24.440 18.178 -21.041 1.00 70.75 109 ARG A CA 1
ATOM 862 C C . ARG A 1 109 ? 24.866 17.032 -20.129 1.00 70.75 109 ARG A C 1
ATOM 864 O O . ARG A 1 109 ? 24.016 16.267 -19.680 1.00 70.75 109 ARG A O 1
ATOM 871 N N . MET A 1 110 ? 26.163 16.912 -19.859 1.00 65.44 110 MET A N 1
ATOM 872 C CA . MET A 1 110 ? 26.650 16.110 -18.736 1.00 65.44 110 MET A CA 1
ATOM 873 C C . MET A 1 110 ? 26.469 16.931 -17.460 1.00 65.44 110 MET A C 1
ATOM 875 O O . MET A 1 110 ? 26.852 18.100 -17.430 1.00 65.44 110 MET A O 1
ATOM 879 N N . LEU A 1 111 ? 25.831 16.346 -16.446 1.00 64.25 111 LEU A N 1
ATOM 880 C CA . LEU A 1 111 ? 25.716 16.975 -15.131 1.00 64.25 111 LEU A CA 1
ATOM 881 C C . LEU A 1 111 ? 27.108 17.040 -14.497 1.00 64.25 111 LEU A C 1
ATOM 883 O O . LEU A 1 111 ? 27.873 16.078 -14.598 1.00 64.25 111 LEU A O 1
ATOM 887 N N . THR A 1 112 ? 27.443 18.161 -13.863 1.00 68.81 112 THR A N 1
ATOM 888 C CA . THR A 1 112 ? 28.707 18.287 -13.123 1.00 68.81 112 THR A CA 1
ATOM 889 C C . THR A 1 112 ? 28.611 17.561 -11.779 1.00 68.81 112 THR A C 1
ATOM 891 O O . THR A 1 112 ? 27.519 17.399 -11.233 1.00 68.81 112 THR A O 1
ATOM 894 N N . GLU A 1 113 ? 29.745 17.127 -11.212 1.00 63.47 113 GLU A N 1
ATOM 895 C CA . GLU A 1 113 ? 29.772 16.451 -9.899 1.00 63.47 113 GLU A CA 1
ATOM 896 C C . GLU A 1 113 ? 29.060 17.253 -8.800 1.00 63.47 113 GLU A C 1
ATOM 898 O O . GLU A 1 113 ? 28.464 16.665 -7.902 1.00 63.47 113 GLU A O 1
ATOM 903 N N . ASP A 1 114 ? 29.070 18.584 -8.880 1.00 66.06 114 ASP A N 1
ATOM 904 C CA . ASP A 1 114 ? 28.402 19.453 -7.911 1.00 66.06 114 ASP A CA 1
ATOM 905 C C . ASP A 1 114 ? 26.871 19.464 -8.060 1.00 66.06 114 ASP A C 1
ATOM 907 O O . ASP A 1 114 ? 26.165 19.578 -7.061 1.00 66.06 114 ASP A O 1
ATOM 911 N N . GLU A 1 115 ? 26.336 19.246 -9.266 1.00 63.78 115 GLU A N 1
ATOM 912 C CA . GLU A 1 115 ? 24.893 19.057 -9.487 1.00 63.78 115 GLU A CA 1
ATOM 913 C C . GLU A 1 115 ? 24.421 17.674 -9.004 1.00 63.78 115 GLU A C 1
ATOM 915 O O . GLU A 1 115 ? 23.296 17.528 -8.530 1.00 63.78 115 GLU A O 1
ATOM 920 N N . LEU A 1 116 ? 25.296 16.663 -9.060 1.00 59.41 116 LEU A N 1
ATOM 921 C CA . LEU A 1 116 ? 25.045 15.319 -8.522 1.00 59.41 116 LEU A CA 1
ATOM 922 C C . LEU A 1 116 ? 25.092 15.260 -6.983 1.00 59.41 116 LEU A C 1
ATOM 924 O O . LEU A 1 116 ? 24.514 14.351 -6.390 1.00 59.41 116 LEU A O 1
ATOM 928 N N . LYS A 1 117 ? 25.743 16.220 -6.315 1.00 58.62 117 LYS A N 1
ATOM 929 C CA . LYS A 1 117 ? 25.791 16.301 -4.841 1.00 58.62 117 LYS A CA 1
ATOM 930 C C . LYS A 1 117 ? 24.490 16.807 -4.212 1.00 58.62 117 LYS A C 1
ATOM 932 O O . LYS A 1 117 ? 24.329 16.688 -3.004 1.00 58.62 117 LYS A O 1
ATOM 937 N N . CYS A 1 118 ? 23.566 17.353 -5.006 1.00 56.78 118 CYS A N 1
ATOM 938 C CA . CYS A 1 118 ? 22.297 17.903 -4.520 1.00 56.78 118 CYS A CA 1
ATOM 939 C C . CYS A 1 118 ? 21.194 16.837 -4.338 1.00 56.78 118 CYS A C 1
ATOM 941 O O . CYS A 1 118 ? 20.060 17.163 -4.001 1.00 56.78 118 CYS A O 1
ATOM 943 N N . PHE A 1 119 ? 21.497 15.552 -4.554 1.00 60.59 119 PHE A N 1
ATOM 944 C CA . PHE A 1 119 ? 20.555 14.478 -4.246 1.00 60.59 119 PHE A CA 1
ATOM 945 C C . PHE A 1 119 ? 20.652 14.102 -2.764 1.00 60.59 119 PHE A C 1
ATOM 947 O O . PHE A 1 119 ? 21.631 13.495 -2.338 1.00 60.59 119 PHE A O 1
ATOM 954 N N . ASP A 1 120 ? 19.593 14.361 -1.998 1.00 64.62 120 ASP A N 1
ATOM 955 C CA . ASP A 1 120 ? 19.489 14.025 -0.564 1.00 64.62 120 ASP A CA 1
ATOM 956 C C . ASP A 1 120 ? 19.561 12.508 -0.248 1.00 64.62 120 ASP A C 1
ATOM 958 O O . ASP A 1 120 ? 19.481 12.104 0.908 1.00 64.62 120 ASP A O 1
ATOM 962 N N . ASN A 1 121 ? 19.724 11.641 -1.257 1.00 70.25 121 ASN A N 1
ATOM 963 C CA . ASN A 1 121 ? 19.601 10.183 -1.146 1.00 70.25 121 ASN A CA 1
ATOM 964 C C . ASN A 1 121 ? 20.791 9.413 -1.750 1.00 70.25 121 ASN A C 1
ATOM 966 O O . ASN A 1 121 ? 20.610 8.362 -2.365 1.00 70.25 121 ASN A O 1
ATOM 970 N N . VAL A 1 122 ? 22.018 9.924 -1.614 1.00 79.88 122 VAL A N 1
ATOM 971 C CA . VAL A 1 122 ? 23.222 9.192 -2.043 1.00 79.88 122 VAL A CA 1
ATOM 972 C C . VAL A 1 122 ? 23.641 8.193 -0.960 1.00 79.88 122 VAL A C 1
ATOM 974 O O . VAL A 1 122 ? 24.190 8.561 0.077 1.00 79.88 122 VAL A O 1
ATOM 977 N N . LEU A 1 123 ? 23.405 6.905 -1.207 1.00 83.94 123 LEU A N 1
ATOM 978 C CA . LEU A 1 123 ? 23.703 5.815 -0.278 1.00 83.94 123 LEU A CA 1
ATOM 979 C C . LEU A 1 123 ? 25.075 5.199 -0.569 1.00 83.94 123 LEU A C 1
ATOM 981 O O . LEU A 1 123 ? 25.392 4.856 -1.709 1.00 83.94 123 LEU A O 1
ATOM 985 N N . VAL A 1 124 ? 25.883 5.009 0.474 1.00 87.75 124 VAL A N 1
ATOM 986 C CA . VAL A 1 124 ? 27.214 4.384 0.380 1.00 87.75 124 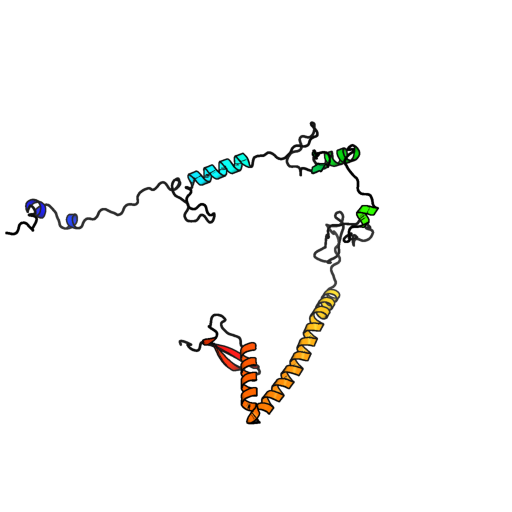VAL A CA 1
ATOM 987 C C . VAL A 1 124 ? 27.093 2.864 0.487 1.00 87.75 124 VAL A C 1
ATOM 989 O O . VAL A 1 124 ? 26.263 2.340 1.234 1.00 87.75 124 VAL A O 1
ATOM 992 N N . CYS A 1 125 ? 27.893 2.132 -0.286 1.00 89.62 125 CYS A N 1
ATOM 993 C CA . CYS A 1 125 ? 27.962 0.676 -0.201 1.00 89.62 125 CYS 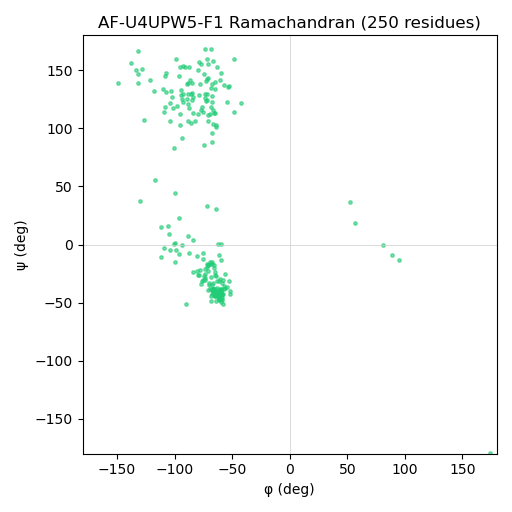A CA 1
ATOM 994 C C . CYS A 1 125 ? 28.519 0.211 1.158 1.00 89.62 125 CYS A C 1
ATOM 996 O O . CYS A 1 125 ? 29.555 0.688 1.603 1.00 89.62 125 CYS A O 1
ATOM 998 N N . SER A 1 126 ? 27.869 -0.770 1.788 1.00 88.56 126 SER A N 1
ATOM 999 C CA . SER A 1 126 ? 28.273 -1.326 3.093 1.00 88.56 126 SER A CA 1
ATOM 1000 C C . SER A 1 126 ? 29.280 -2.484 2.993 1.00 88.56 126 SER A C 1
ATOM 1002 O O . SER A 1 126 ? 29.535 -3.151 3.992 1.00 88.56 126 SER A O 1
ATOM 1004 N N . GLN A 1 127 ? 29.794 -2.774 1.793 1.00 85.12 127 GLN A N 1
ATOM 1005 C CA . GLN A 1 127 ? 30.795 -3.819 1.554 1.00 85.12 127 GLN A CA 1
ATOM 1006 C C . GLN A 1 127 ? 32.187 -3.335 1.970 1.00 85.12 127 GLN A C 1
ATOM 1008 O O . GLN A 1 127 ? 32.576 -2.216 1.625 1.00 85.12 127 GLN A O 1
ATOM 1013 N N . ASP A 1 128 ? 32.959 -4.201 2.625 1.00 83.69 128 ASP A N 1
ATOM 1014 C CA . ASP A 1 128 ? 34.336 -3.904 3.022 1.00 83.69 128 ASP A CA 1
ATOM 1015 C C . ASP A 1 128 ? 35.187 -3.461 1.821 1.00 83.69 128 ASP A C 1
ATOM 1017 O O . ASP A 1 128 ? 35.292 -4.159 0.812 1.00 83.69 128 ASP A O 1
ATOM 1021 N N . GLY A 1 129 ? 35.777 -2.267 1.918 1.00 85.31 129 GLY A N 1
ATOM 1022 C CA . GLY A 1 129 ? 36.635 -1.691 0.876 1.00 85.31 129 GLY A CA 1
ATOM 1023 C C . GLY A 1 129 ? 35.908 -1.024 -0.300 1.00 85.31 129 GLY A C 1
ATOM 1024 O O . GLY A 1 129 ? 36.576 -0.486 -1.183 1.00 85.31 129 GLY A O 1
ATOM 1025 N N . CYS A 1 130 ? 34.572 -0.996 -0.330 1.00 88.19 130 CYS A N 1
ATOM 1026 C CA . CYS A 1 130 ? 33.821 -0.344 -1.403 1.00 88.19 130 CYS A CA 1
ATOM 1027 C C . CYS A 1 130 ? 33.434 1.101 -1.042 1.00 88.19 130 CYS A C 1
ATOM 1029 O O . CYS A 1 130 ? 32.820 1.344 -0.009 1.00 88.19 130 CYS A O 1
ATOM 1031 N N . LYS A 1 131 ? 33.746 2.058 -1.927 1.00 86.31 131 LYS A N 1
ATOM 1032 C CA . LYS A 1 131 ? 33.347 3.478 -1.811 1.00 86.31 131 LYS A CA 1
ATOM 1033 C C . LYS A 1 131 ? 32.334 3.896 -2.881 1.00 86.31 131 LYS A C 1
ATOM 1035 O O . LYS A 1 131 ? 32.144 5.081 -3.121 1.00 86.31 131 LYS A O 1
ATOM 1040 N N . ASP A 1 132 ? 31.714 2.927 -3.552 1.00 84.19 132 ASP A N 1
ATOM 1041 C CA . ASP A 1 132 ? 30.715 3.220 -4.576 1.00 84.19 132 ASP A CA 1
ATOM 1042 C C . ASP A 1 132 ? 29.435 3.763 -3.926 1.00 84.19 132 ASP A C 1
ATOM 1044 O O . ASP A 1 132 ? 28.992 3.300 -2.867 1.00 84.19 132 ASP A O 1
ATOM 1048 N N . HIS A 1 133 ? 28.820 4.716 -4.618 1.00 85.06 133 HIS A N 1
ATOM 1049 C CA . HIS A 1 133 ? 27.582 5.368 -4.225 1.00 85.06 133 HIS A CA 1
ATOM 1050 C C . HIS A 1 133 ? 26.428 4.911 -5.126 1.00 85.06 133 HIS A C 1
ATOM 1052 O O . HIS A 1 133 ? 26.614 4.683 -6.321 1.00 85.06 133 HIS A O 1
ATOM 1058 N N . SER A 1 134 ? 25.229 4.783 -4.565 1.00 82.38 134 SER A N 1
ATOM 1059 C CA . SER A 1 134 ? 24.000 4.489 -5.306 1.00 82.38 134 SER A CA 1
ATOM 1060 C C . SER A 1 134 ? 22.904 5.450 -4.878 1.00 82.38 134 SER A C 1
ATOM 1062 O O . SER A 1 134 ? 22.749 5.730 -3.695 1.00 82.38 134 SER A O 1
ATOM 1064 N N . ILE A 1 135 ? 22.124 5.930 -5.840 1.00 83.69 135 ILE A N 1
ATOM 1065 C CA . ILE A 1 135 ? 20.920 6.733 -5.575 1.00 83.69 135 ILE A CA 1
ATOM 1066 C C . ILE A 1 135 ? 19.723 5.809 -5.290 1.00 83.69 135 ILE A C 1
ATOM 1068 O O . ILE A 1 135 ? 18.765 6.185 -4.623 1.00 83.69 135 ILE A O 1
ATOM 1072 N N . VAL A 1 136 ? 19.779 4.568 -5.784 1.00 82.19 136 VAL A N 1
ATOM 1073 C CA . VAL A 1 136 ? 18.728 3.568 -5.579 1.00 82.19 136 VAL A CA 1
ATOM 1074 C C . VAL A 1 136 ? 19.072 2.709 -4.357 1.00 82.19 136 VAL A C 1
ATOM 1076 O O . VAL A 1 136 ? 20.153 2.109 -4.344 1.00 82.19 136 VAL A O 1
ATOM 1079 N N . PRO A 1 137 ? 18.176 2.595 -3.356 1.00 86.69 137 PRO A N 1
ATOM 1080 C CA . PRO A 1 137 ? 18.395 1.760 -2.183 1.00 86.69 137 PRO A CA 1
ATOM 1081 C C . PRO A 1 137 ? 18.326 0.271 -2.532 1.00 86.69 137 PRO A C 1
ATOM 1083 O O . PRO A 1 137 ? 17.253 -0.302 -2.707 1.00 86.69 137 PRO A O 1
ATOM 1086 N N . MET A 1 138 ? 19.482 -0.385 -2.563 1.00 86.44 138 MET A N 1
ATOM 1087 C CA . MET A 1 138 ? 19.593 -1.838 -2.696 1.00 86.44 138 MET A CA 1
ATOM 1088 C C . MET A 1 138 ? 19.869 -2.475 -1.331 1.00 86.44 138 MET A C 1
ATOM 1090 O O . MET A 1 138 ? 21.016 -2.722 -0.951 1.00 86.44 138 MET A O 1
ATOM 1094 N N . ILE A 1 139 ? 18.802 -2.692 -0.566 1.00 88.06 139 ILE A N 1
ATOM 1095 C CA . ILE A 1 139 ? 18.870 -3.210 0.804 1.00 88.06 139 ILE A CA 1
ATOM 1096 C C . ILE A 1 139 ? 18.853 -4.742 0.786 1.00 88.06 139 ILE A C 1
ATOM 1098 O O . ILE A 1 139 ? 17.983 -5.357 0.169 1.00 88.06 139 ILE A O 1
ATOM 1102 N N . CYS A 1 140 ? 19.795 -5.371 1.488 1.00 86.75 140 CYS A N 1
ATOM 1103 C CA . CYS A 1 140 ? 19.801 -6.820 1.669 1.00 86.75 140 CYS A CA 1
ATOM 1104 C C . CYS A 1 140 ? 18.666 -7.253 2.621 1.00 86.75 140 CYS A C 1
ATOM 1106 O O . CYS A 1 140 ? 18.606 -6.745 3.742 1.00 86.75 140 CYS A O 1
ATOM 1108 N N . PRO A 1 141 ? 17.819 -8.237 2.259 1.00 83.81 141 PRO A N 1
ATOM 1109 C CA . PRO A 1 141 ? 16.722 -8.694 3.120 1.00 83.81 141 PRO A CA 1
ATOM 1110 C C . PRO A 1 141 ? 17.200 -9.400 4.398 1.00 83.81 141 PRO A C 1
ATOM 1112 O O . PRO A 1 141 ? 16.424 -9.556 5.334 1.00 83.81 141 PRO A O 1
ATOM 1115 N N . ARG A 1 142 ? 18.465 -9.835 4.446 1.00 84.00 142 ARG A N 1
ATOM 1116 C CA . ARG A 1 142 ? 19.034 -10.566 5.585 1.00 84.00 142 ARG A CA 1
ATOM 1117 C C . ARG A 1 142 ? 19.672 -9.646 6.623 1.00 84.00 142 ARG A C 1
ATOM 1119 O O . ARG A 1 142 ? 19.352 -9.726 7.803 1.00 84.00 142 ARG A O 1
ATOM 1126 N N . CYS A 1 143 ? 20.553 -8.746 6.186 1.00 84.81 143 CYS A N 1
ATOM 1127 C CA . CYS A 1 143 ? 21.294 -7.861 7.089 1.00 84.81 143 CYS A CA 1
ATOM 1128 C C . CYS A 1 143 ? 20.777 -6.413 7.122 1.00 84.81 143 CYS A C 1
ATOM 1130 O O . CYS A 1 143 ? 21.282 -5.616 7.908 1.00 84.81 143 CYS A O 1
ATOM 1132 N N . ALA A 1 144 ? 19.790 -6.060 6.290 1.00 86.19 144 ALA A N 1
ATOM 1133 C CA . ALA A 1 144 ? 19.214 -4.716 6.167 1.00 86.19 144 ALA A CA 1
ATOM 1134 C C . ALA A 1 144 ? 20.225 -3.595 5.828 1.00 86.19 144 ALA A C 1
ATOM 1136 O O . ALA A 1 144 ? 19.931 -2.415 6.010 1.00 86.19 144 ALA A O 1
ATOM 1137 N N . LYS A 1 145 ? 21.411 -3.947 5.309 1.00 87.62 145 LYS A N 1
ATOM 1138 C CA . LYS A 1 145 ? 22.438 -2.999 4.846 1.00 87.62 145 LYS A CA 1
ATOM 1139 C C . LYS A 1 145 ? 22.297 -2.709 3.348 1.00 87.62 145 LYS A C 1
ATOM 1141 O O . LYS A 1 145 ? 21.790 -3.545 2.598 1.00 87.62 145 LYS A O 1
ATOM 1146 N N . HIS A 1 146 ? 22.759 -1.532 2.925 1.00 88.69 146 HIS A N 1
ATOM 1147 C CA . HIS A 1 146 ? 22.750 -1.076 1.533 1.00 88.69 146 HIS A CA 1
ATOM 1148 C C . HIS A 1 146 ? 24.028 -1.487 0.779 1.00 88.69 146 HIS A C 1
ATOM 1150 O O . HIS A 1 146 ? 25.128 -1.326 1.312 1.00 88.69 146 HIS A O 1
ATOM 1156 N N . PHE A 1 147 ? 23.901 -1.931 -0.476 1.00 89.69 147 PHE A N 1
ATOM 1157 C CA . PHE A 1 147 ? 25.029 -2.317 -1.335 1.00 89.69 147 PHE A CA 1
ATOM 1158 C C . PHE A 1 147 ? 24.930 -1.691 -2.734 1.00 89.69 147 PHE A C 1
ATOM 1160 O O . PHE A 1 147 ? 23.843 -1.510 -3.260 1.00 89.69 147 PHE A O 1
ATOM 1167 N N . CYS A 1 148 ? 26.050 -1.355 -3.380 1.00 89.25 148 CYS A N 1
ATOM 1168 C CA . CYS A 1 148 ? 26.005 -0.848 -4.758 1.00 89.25 148 CYS A CA 1
ATOM 1169 C C . CYS A 1 148 ? 25.574 -1.947 -5.752 1.00 89.25 148 CYS A C 1
ATOM 1171 O O . CYS A 1 148 ? 25.585 -3.131 -5.423 1.00 89.25 148 CYS A O 1
ATOM 1173 N N . ILE A 1 149 ? 25.251 -1.586 -7.002 1.00 87.50 149 ILE A N 1
ATOM 1174 C CA . ILE A 1 149 ? 24.817 -2.546 -8.042 1.00 87.50 149 ILE A CA 1
ATOM 1175 C C . ILE A 1 149 ? 25.831 -3.690 -8.230 1.00 87.50 149 ILE A C 1
ATOM 1177 O O . ILE A 1 149 ? 25.428 -4.841 -8.398 1.00 87.50 149 ILE A O 1
ATOM 1181 N N . LYS A 1 150 ? 27.135 -3.397 -8.129 1.00 86.44 150 LYS A N 1
ATOM 1182 C CA . LYS A 1 150 ? 28.211 -4.398 -8.238 1.00 86.44 150 LYS A CA 1
ATOM 1183 C C . LYS A 1 150 ? 28.211 -5.396 -7.073 1.00 86.44 150 LYS A C 1
ATOM 1185 O O . LYS A 1 150 ? 28.522 -6.561 -7.276 1.00 86.44 150 LYS A O 1
ATOM 1190 N N . HIS A 1 151 ? 27.824 -4.950 -5.878 1.00 86.25 151 HIS A N 1
ATOM 1191 C CA . HIS A 1 151 ? 27.784 -5.757 -4.654 1.00 86.25 151 HIS A CA 1
ATOM 1192 C C . HIS A 1 151 ? 26.357 -6.138 -4.232 1.00 86.25 151 HIS A C 1
ATOM 1194 O O . HIS A 1 151 ? 26.140 -6.574 -3.105 1.00 86.25 151 HIS A O 1
ATOM 1200 N N . ARG A 1 152 ? 25.369 -6.006 -5.132 1.00 86.06 152 ARG A N 1
ATOM 1201 C CA . ARG A 1 152 ? 23.973 -6.392 -4.868 1.00 86.06 152 ARG A CA 1
ATOM 1202 C C . ARG A 1 152 ? 23.858 -7.882 -4.536 1.00 86.06 152 ARG A C 1
ATOM 1204 O O . ARG A 1 152 ? 23.065 -8.264 -3.679 1.00 86.06 152 ARG A O 1
ATOM 1211 N N . HIS A 1 153 ? 24.631 -8.714 -5.230 1.00 82.06 153 HIS A N 1
ATOM 1212 C CA . HIS A 1 153 ? 24.689 -10.154 -5.000 1.00 82.06 153 HIS A CA 1
ATOM 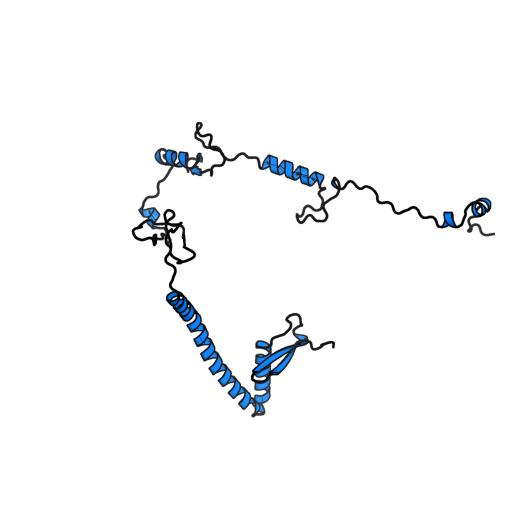1213 C C . HIS A 1 153 ? 25.833 -10.461 -4.035 1.00 82.06 153 HIS A C 1
ATOM 1215 O O . HIS A 1 153 ? 26.980 -10.634 -4.441 1.00 82.06 153 HIS A O 1
ATOM 1221 N N . LEU A 1 154 ? 25.513 -10.494 -2.744 1.00 75.12 154 LEU A N 1
ATOM 1222 C CA . LEU A 1 154 ? 26.468 -10.834 -1.693 1.00 75.12 154 LEU A CA 1
ATOM 1223 C C . LEU A 1 154 ? 26.794 -12.328 -1.748 1.00 75.12 154 LEU A C 1
ATOM 1225 O O . LEU A 1 154 ? 25.896 -13.160 -1.635 1.00 75.12 154 LEU A O 1
ATOM 1229 N N . THR A 1 155 ? 28.076 -12.670 -1.865 1.00 71.75 155 THR A N 1
ATOM 1230 C CA . THR A 1 155 ? 28.565 -14.049 -1.684 1.00 71.75 155 THR A CA 1
ATOM 1231 C C . THR A 1 155 ? 28.638 -14.422 -0.205 1.00 71.75 155 THR A C 1
ATOM 1233 O O . THR A 1 155 ? 28.352 -15.556 0.170 1.00 71.75 155 THR A O 1
ATOM 1236 N N . THR A 1 156 ? 28.964 -13.451 0.650 1.00 74.00 156 THR A N 1
ATOM 1237 C CA . THR A 1 156 ? 29.039 -13.596 2.105 1.00 74.00 156 THR A CA 1
ATOM 1238 C C . THR A 1 156 ? 28.185 -12.519 2.765 1.00 74.00 156 THR A C 1
ATOM 1240 O O . THR A 1 156 ? 28.543 -11.342 2.769 1.00 74.00 156 THR A O 1
ATOM 1243 N N . CYS A 1 157 ? 27.036 -12.909 3.315 1.00 77.00 157 CYS A N 1
ATOM 1244 C CA . CYS A 1 157 ? 26.190 -12.023 4.108 1.00 77.00 157 CYS A CA 1
ATOM 1245 C C . CYS A 1 157 ? 26.371 -12.363 5.588 1.00 77.00 157 CYS A C 1
ATOM 1247 O O . CYS A 1 157 ? 26.144 -13.504 5.986 1.00 77.00 157 CYS A O 1
ATOM 1249 N N . GLN A 1 158 ? 26.784 -11.383 6.391 1.00 73.81 158 GLN A N 1
ATOM 1250 C CA . GLN A 1 158 ? 26.788 -11.527 7.841 1.00 73.81 158 GLN A CA 1
ATOM 1251 C C . GLN A 1 158 ? 25.402 -11.144 8.364 1.00 73.81 158 GLN A C 1
ATOM 1253 O O . GLN A 1 158 ? 25.027 -9.967 8.357 1.00 73.81 158 GLN A O 1
ATOM 1258 N N . ASP A 1 159 ? 24.625 -12.157 8.740 1.00 72.94 159 ASP A N 1
ATOM 1259 C CA . ASP A 1 159 ? 23.317 -11.971 9.366 1.00 72.94 159 ASP A CA 1
ATOM 1260 C C . ASP A 1 159 ? 23.474 -11.264 10.720 1.00 72.94 159 ASP A C 1
ATOM 1262 O O . ASP A 1 159 ? 24.507 -11.392 11.384 1.00 72.94 159 ASP A O 1
ATOM 1266 N N . LYS A 1 160 ? 22.430 -10.540 11.145 1.00 74.75 160 LYS A N 1
ATOM 1267 C CA . LYS A 1 160 ? 22.330 -10.077 12.537 1.00 74.75 160 LYS A CA 1
ATOM 1268 C C . LYS A 1 160 ? 22.396 -11.296 13.458 1.00 74.75 160 LYS A C 1
ATOM 1270 O O . LYS A 1 160 ? 21.757 -12.314 13.178 1.00 74.75 160 LYS A O 1
ATOM 1275 N N . THR A 1 161 ? 23.143 -11.203 14.552 1.00 84.19 161 THR A N 1
ATOM 1276 C CA . THR A 1 161 ? 23.201 -12.304 15.519 1.00 84.19 161 THR A CA 1
ATOM 1277 C C . THR A 1 161 ? 21.841 -12.484 16.200 1.00 84.19 161 THR A C 1
ATOM 1279 O O . THR A 1 161 ? 21.014 -11.568 16.260 1.00 84.19 161 THR A O 1
ATOM 1282 N N . GLN A 1 162 ? 21.585 -13.679 16.738 1.00 81.38 162 GLN A N 1
ATOM 1283 C CA . GLN A 1 162 ? 20.340 -13.952 17.461 1.00 81.38 162 GLN A CA 1
ATOM 1284 C C . GLN A 1 162 ? 20.157 -13.009 18.665 1.00 81.38 162 GLN A C 1
ATOM 1286 O O . GLN A 1 162 ? 19.034 -12.614 18.974 1.00 81.38 162 GLN A O 1
ATOM 1291 N N . GLU A 1 163 ? 21.256 -12.616 19.309 1.00 87.31 163 GLU A N 1
ATOM 1292 C CA . GLU A 1 163 ? 21.267 -11.687 20.442 1.00 87.31 163 GLU A CA 1
ATOM 1293 C C . GLU A 1 163 ? 20.885 -10.264 20.013 1.00 87.31 163 GLU A C 1
ATOM 1295 O O . GLU A 1 163 ? 20.042 -9.627 20.645 1.00 87.31 163 GLU A O 1
ATOM 1300 N N . GLU A 1 164 ? 21.428 -9.781 18.891 1.00 85.50 164 GLU A N 1
ATOM 1301 C CA . GLU A 1 164 ? 21.073 -8.475 18.322 1.00 85.50 164 GLU A CA 1
ATOM 1302 C C . GLU A 1 164 ? 19.589 -8.410 17.943 1.00 85.50 164 GLU A C 1
ATOM 1304 O O . GLU A 1 164 ? 18.908 -7.420 18.228 1.00 85.50 164 GLU A O 1
ATOM 1309 N N . LEU A 1 165 ? 19.065 -9.486 17.350 1.00 83.50 165 LEU A N 1
ATOM 1310 C CA . LEU A 1 165 ? 17.655 -9.580 16.982 1.00 83.50 165 LEU A CA 1
ATOM 1311 C C . LEU A 1 165 ? 16.739 -9.599 18.215 1.00 83.50 165 LEU A C 1
ATOM 1313 O O . LEU A 1 165 ? 15.662 -8.999 18.196 1.00 83.50 165 LEU A O 1
ATOM 1317 N N . GLN A 1 166 ? 17.141 -10.289 19.286 1.00 88.12 166 GLN A N 1
ATOM 1318 C CA . GLN A 1 166 ? 16.406 -10.297 20.553 1.00 88.12 166 GLN A CA 1
ATOM 1319 C C . GLN A 1 166 ? 16.392 -8.911 21.195 1.00 88.12 166 GLN A C 1
ATOM 1321 O O . GLN A 1 166 ? 15.329 -8.441 21.592 1.00 88.12 166 GLN A O 1
ATOM 1326 N N . LEU A 1 167 ? 17.530 -8.218 21.208 1.00 90.56 167 LEU A N 1
ATOM 1327 C CA . LEU A 1 167 ? 17.640 -6.868 21.749 1.00 90.56 167 LEU A CA 1
ATOM 1328 C C . LEU A 1 167 ? 16.750 -5.869 20.992 1.00 90.56 167 LEU A C 1
ATOM 1330 O O . LEU A 1 167 ? 16.098 -5.024 21.604 1.00 90.56 167 LEU A O 1
ATOM 1334 N N . GLU A 1 168 ? 16.690 -5.964 19.664 1.00 88.12 168 GLU A N 1
ATOM 1335 C CA . GLU A 1 168 ? 15.807 -5.137 18.835 1.00 88.12 168 GLU A CA 1
ATOM 1336 C C . GLU A 1 168 ? 14.322 -5.423 19.127 1.00 88.12 168 GLU A C 1
ATOM 1338 O O . GLU A 1 168 ? 13.536 -4.492 19.324 1.00 88.12 168 GLU A O 1
ATOM 1343 N N . LYS A 1 169 ? 13.947 -6.704 19.258 1.00 90.75 169 LYS A N 1
ATOM 1344 C CA . LYS A 1 169 ? 12.591 -7.115 19.662 1.00 90.75 169 LYS A CA 1
ATOM 1345 C C . LYS A 1 169 ? 12.233 -6.620 21.061 1.00 90.75 169 LYS A C 1
ATOM 1347 O O . LYS A 1 169 ? 11.132 -6.115 21.260 1.00 90.75 169 LYS A O 1
ATOM 1352 N N . ASP A 1 170 ? 13.141 -6.725 22.025 1.00 92.38 170 ASP A N 1
ATOM 1353 C CA . ASP A 1 170 ? 12.900 -6.267 23.393 1.00 92.38 170 ASP A CA 1
ATOM 1354 C C . ASP A 1 170 ? 12.752 -4.748 23.471 1.00 92.38 170 ASP A C 1
ATOM 1356 O O . ASP A 1 170 ? 11.838 -4.269 24.144 1.00 92.38 170 ASP A O 1
ATOM 1360 N N . LYS A 1 171 ? 13.563 -3.988 22.724 1.00 93.62 171 LYS A N 1
ATOM 1361 C CA . LYS A 1 171 ? 13.397 -2.531 22.586 1.00 93.62 171 LYS A CA 1
ATOM 1362 C C . LYS A 1 171 ? 12.022 -2.171 22.029 1.00 93.62 171 LYS A C 1
ATOM 1364 O O . LYS A 1 171 ? 11.380 -1.259 22.541 1.00 93.62 171 LYS A O 1
ATOM 1369 N N . PHE A 1 172 ? 11.546 -2.903 21.022 1.00 92.94 172 PHE A N 1
ATOM 1370 C CA . PHE A 1 172 ? 10.213 -2.691 20.458 1.00 92.94 172 PHE A CA 1
ATOM 1371 C C . PHE A 1 172 ? 9.088 -3.057 21.444 1.00 92.94 172 PHE A C 1
ATOM 1373 O O . PHE A 1 172 ? 8.076 -2.361 21.526 1.00 92.94 172 PHE A O 1
ATOM 1380 N N . LEU A 1 173 ? 9.260 -4.123 22.232 1.00 93.69 173 LEU A N 1
ATOM 1381 C CA . LEU A 1 173 ? 8.270 -4.577 23.216 1.00 93.69 173 LEU A CA 1
ATOM 1382 C C . LEU A 1 173 ? 8.268 -3.750 24.510 1.00 93.69 173 LEU A C 1
ATOM 1384 O O . LEU A 1 173 ? 7.268 -3.747 25.230 1.00 93.69 173 LEU A O 1
ATOM 1388 N N . GLN A 1 174 ? 9.355 -3.050 24.832 1.00 93.19 174 GLN A N 1
ATOM 1389 C CA . GLN A 1 174 ? 9.504 -2.310 26.084 1.00 93.19 174 GLN A CA 1
ATOM 1390 C C . GLN A 1 174 ? 8.414 -1.234 26.294 1.00 93.19 174 GLN A C 1
ATOM 1392 O O . GLN A 1 174 ? 7.797 -1.254 27.364 1.00 93.19 174 GLN A O 1
ATOM 1397 N N . PRO A 1 175 ? 8.081 -0.362 25.318 1.00 96.06 175 PRO A N 1
ATOM 1398 C CA . PRO A 1 175 ? 6.970 0.584 25.457 1.00 96.06 175 PRO A CA 1
ATOM 1399 C C . PRO A 1 175 ? 5.616 -0.099 25.682 1.00 96.06 175 PRO A C 1
ATOM 1401 O O . PRO A 1 175 ? 4.822 0.349 26.510 1.00 96.06 175 PRO A O 1
ATOM 1404 N N . ALA A 1 176 ? 5.357 -1.220 24.999 1.00 94.94 176 ALA A N 1
ATOM 1405 C CA . ALA A 1 176 ? 4.121 -1.981 25.173 1.00 94.94 176 ALA A CA 1
ATOM 1406 C C . ALA A 1 176 ? 4.018 -2.578 26.587 1.00 94.94 176 ALA A C 1
ATOM 1408 O O . ALA A 1 176 ? 2.968 -2.480 27.222 1.00 94.94 176 ALA A O 1
ATOM 1409 N N . ARG A 1 177 ? 5.124 -3.119 27.122 1.00 94.00 177 ARG A N 1
ATOM 1410 C CA . ARG A 1 177 ? 5.198 -3.623 28.506 1.00 94.00 177 ARG A CA 1
ATOM 1411 C C . ARG A 1 177 ? 4.949 -2.505 29.522 1.00 94.00 177 ARG A C 1
ATOM 1413 O O . ARG A 1 177 ? 4.186 -2.705 30.464 1.00 94.00 177 ARG A O 1
ATOM 1420 N N . GLN A 1 178 ? 5.542 -1.327 29.320 1.00 94.31 178 GLN A N 1
ATOM 1421 C CA . GLN A 1 178 ? 5.321 -0.160 30.185 1.00 94.31 178 GLN A CA 1
ATOM 1422 C C . GLN A 1 178 ? 3.857 0.298 30.159 1.00 94.31 178 GLN A C 1
ATOM 1424 O O . GLN A 1 178 ? 3.266 0.556 31.210 1.00 94.31 178 GLN A O 1
ATOM 1429 N N . PHE A 1 179 ? 3.247 0.344 28.972 1.00 96.31 179 PHE A N 1
ATOM 1430 C CA . PHE A 1 179 ? 1.835 0.680 28.821 1.00 96.31 179 PHE A CA 1
ATOM 1431 C C . PHE A 1 179 ? 0.925 -0.337 29.520 1.00 96.31 179 PHE A C 1
ATOM 1433 O O . PHE A 1 179 ? 0.001 0.052 30.233 1.00 96.31 179 PHE A O 1
ATOM 1440 N N . GLU A 1 180 ? 1.194 -1.635 29.365 1.00 93.12 180 GLU A N 1
ATOM 1441 C CA . GLU A 1 180 ? 0.434 -2.699 30.024 1.00 93.12 180 GLU A CA 1
ATOM 1442 C C . GLU A 1 180 ? 0.532 -2.593 31.553 1.00 93.12 180 GLU A C 1
ATOM 1444 O O . GLU A 1 180 ? -0.490 -2.606 32.241 1.00 93.12 180 GLU A O 1
ATOM 1449 N N . GLN A 1 181 ? 1.737 -2.383 32.092 1.00 94.19 181 GLN A N 1
ATOM 1450 C CA . GLN A 1 181 ? 1.946 -2.163 33.526 1.00 94.19 181 GLN A CA 1
ATOM 1451 C C . GLN A 1 181 ? 1.142 -0.956 34.031 1.00 94.19 181 GLN A C 1
ATOM 1453 O O . GLN A 1 181 ? 0.353 -1.096 34.968 1.00 94.19 181 GLN A O 1
ATOM 1458 N N . ALA A 1 182 ? 1.245 0.202 33.374 1.00 94.75 182 ALA A N 1
ATOM 1459 C CA . ALA A 1 182 ? 0.480 1.392 33.750 1.00 94.75 182 ALA A CA 1
ATOM 1460 C C . ALA A 1 182 ? -1.042 1.157 33.665 1.00 94.75 182 ALA A C 1
ATOM 1462 O O . ALA A 1 182 ? -1.790 1.517 34.579 1.00 94.75 182 ALA A O 1
ATOM 1463 N N . LYS A 1 183 ? -1.507 0.487 32.604 1.00 94.44 183 LYS A N 1
ATOM 1464 C CA . LYS A 1 183 ? -2.918 0.143 32.398 1.00 94.44 183 LYS A CA 1
ATOM 1465 C C . LYS A 1 183 ? -3.449 -0.759 33.508 1.00 94.44 183 LYS A C 1
ATOM 1467 O O . LYS A 1 183 ? -4.550 -0.511 33.991 1.00 94.44 183 LYS A O 1
ATOM 1472 N N . THR A 1 184 ? -2.693 -1.773 33.936 1.00 90.88 184 THR A N 1
ATOM 1473 C CA . THR A 1 184 ? -3.126 -2.680 35.015 1.00 90.88 184 THR A CA 1
ATOM 1474 C C . THR A 1 184 ? -3.308 -1.950 36.345 1.00 90.88 184 THR A C 1
ATOM 1476 O O . THR A 1 184 ? -4.329 -2.149 37.005 1.00 90.88 184 THR A O 1
ATOM 1479 N N . LEU A 1 185 ? -2.391 -1.045 36.705 1.00 93.50 185 LEU A N 1
ATOM 1480 C CA . LEU A 1 185 ? -2.492 -0.232 37.923 1.00 93.50 185 LEU A CA 1
ATOM 1481 C C . LEU A 1 185 ? -3.724 0.682 37.893 1.00 93.50 185 LEU A C 1
ATOM 1483 O O . LEU A 1 185 ? -4.477 0.764 38.870 1.00 93.50 185 LEU A O 1
ATOM 1487 N N . VAL A 1 186 ? -3.972 1.334 36.754 1.00 93.56 186 VAL A N 1
ATOM 1488 C CA . VAL A 1 186 ? -5.155 2.182 36.560 1.00 93.56 186 VAL A CA 1
ATOM 1489 C C . VAL A 1 186 ? -6.440 1.349 36.601 1.00 93.56 186 VAL A C 1
ATOM 1491 O O . VAL A 1 186 ? -7.392 1.729 37.286 1.00 93.56 186 VAL A O 1
ATOM 1494 N N . ASP A 1 187 ? -6.479 0.191 35.938 1.00 89.12 187 ASP A N 1
ATOM 1495 C CA . ASP A 1 187 ? -7.648 -0.695 35.939 1.00 89.12 187 ASP A CA 1
ATOM 1496 C C . ASP A 1 187 ? -7.978 -1.197 37.357 1.00 89.12 187 ASP A C 1
ATOM 1498 O O . ASP A 1 187 ? -9.151 -1.158 37.749 1.00 89.12 187 ASP A O 1
ATOM 1502 N N . GLN A 1 188 ? -6.970 -1.574 38.155 1.00 91.12 188 GLN A N 1
ATOM 1503 C CA . GLN A 1 188 ? -7.135 -1.945 39.569 1.00 91.12 188 GLN A CA 1
ATOM 1504 C C . GLN A 1 188 ? -7.685 -0.781 40.406 1.00 91.12 188 GLN A C 1
ATOM 1506 O O . GLN A 1 188 ? -8.587 -0.965 41.229 1.00 91.12 188 GLN A O 1
ATOM 1511 N N . GLN A 1 189 ? -7.187 0.441 40.190 1.00 93.62 189 GLN A N 1
ATOM 1512 C CA . GLN A 1 189 ? -7.683 1.627 40.890 1.00 93.62 189 GLN A CA 1
ATOM 1513 C C . GLN A 1 189 ? -9.145 1.931 40.540 1.00 93.62 189 GLN A C 1
ATOM 1515 O O . GLN A 1 189 ? -9.947 2.250 41.421 1.00 93.62 189 GLN A O 1
ATOM 1520 N N . ILE A 1 190 ? -9.526 1.794 39.268 1.00 88.06 190 ILE A N 1
ATOM 1521 C CA . ILE A 1 190 ? -10.914 1.992 38.844 1.00 88.06 190 ILE A CA 1
ATOM 1522 C C . ILE A 1 190 ? -11.819 0.909 39.440 1.00 88.06 190 ILE A C 1
ATOM 1524 O O . ILE A 1 190 ? -12.914 1.227 39.897 1.00 88.06 190 ILE A O 1
ATOM 1528 N N . GLN A 1 191 ? -11.387 -0.357 39.462 1.00 88.12 191 GLN A N 1
ATOM 1529 C CA . GLN A 1 191 ? -12.166 -1.443 40.069 1.00 88.12 191 GLN A CA 1
ATOM 1530 C C . GLN A 1 191 ? -12.457 -1.181 41.551 1.00 88.12 191 GLN A C 1
ATOM 1532 O O . GLN A 1 191 ? -13.604 -1.338 41.972 1.00 88.12 191 GLN A O 1
ATOM 1537 N N . ARG A 1 192 ? -11.467 -0.701 42.319 1.00 90.62 192 ARG A N 1
ATOM 1538 C CA . ARG A 1 192 ? -11.668 -0.299 43.722 1.00 90.62 192 ARG A CA 1
ATOM 1539 C C . ARG A 1 192 ? -12.707 0.815 43.858 1.00 90.62 192 ARG A C 1
ATOM 1541 O O . ARG A 1 192 ? -13.673 0.655 44.600 1.00 90.62 192 ARG A O 1
ATOM 1548 N N . ARG A 1 193 ? -12.581 1.890 43.071 1.00 89.25 193 ARG A N 1
ATOM 1549 C CA . ARG A 1 193 ? -13.545 3.008 43.082 1.00 89.25 193 ARG A CA 1
ATOM 1550 C C . ARG A 1 193 ? -14.961 2.578 42.702 1.00 89.25 193 ARG A C 1
ATOM 1552 O O . ARG A 1 193 ? -15.922 3.060 43.293 1.00 89.25 193 ARG A O 1
ATOM 1559 N N . LEU A 1 194 ? -15.107 1.670 41.735 1.00 87.38 194 LEU A N 1
ATOM 1560 C CA . LEU A 1 194 ? -16.413 1.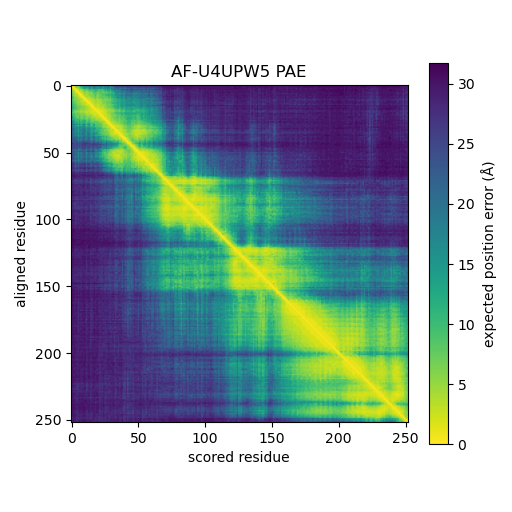124 41.352 1.00 87.38 194 LEU A CA 1
ATOM 1561 C C . LEU A 1 194 ? -17.026 0.286 42.482 1.00 87.38 194 LEU A C 1
ATOM 1563 O O . LEU A 1 194 ? -18.209 0.447 42.783 1.00 87.38 194 LEU A O 1
ATOM 1567 N N . ALA A 1 195 ? -16.231 -0.560 43.142 1.00 87.81 195 ALA A N 1
ATOM 1568 C CA . ALA A 1 195 ? -16.686 -1.359 44.279 1.00 87.81 195 ALA A CA 1
ATOM 1569 C C . ALA A 1 195 ? -17.126 -0.480 45.465 1.00 87.81 195 ALA A C 1
ATOM 1571 O O . ALA A 1 195 ? -18.156 -0.743 46.085 1.00 87.81 195 ALA A O 1
ATOM 1572 N N . GLU A 1 196 ? -16.391 0.594 45.753 1.00 88.94 196 GLU A N 1
ATOM 1573 C CA . GLU A 1 196 ? -16.757 1.585 46.773 1.00 88.94 196 GLU A CA 1
ATOM 1574 C C . GLU A 1 196 ? -18.001 2.393 46.381 1.00 88.94 196 GLU A C 1
ATOM 1576 O O . GLU A 1 196 ? -18.893 2.603 47.205 1.00 88.94 196 GLU A O 1
ATOM 1581 N N . GLY A 1 197 ? -18.093 2.816 45.117 1.00 85.00 197 GLY A N 1
ATOM 1582 C CA . GLY A 1 197 ? -19.219 3.579 44.580 1.00 85.00 197 GLY A CA 1
ATOM 1583 C C . GLY A 1 197 ? -20.547 2.827 44.658 1.00 85.00 197 GLY A C 1
ATOM 1584 O O . GLY A 1 197 ? -21.581 3.450 44.898 1.00 85.00 197 GLY A O 1
ATOM 1585 N N . ARG A 1 198 ? -20.524 1.493 44.551 1.00 84.12 198 ARG A N 1
ATOM 1586 C CA . ARG A 1 198 ? -21.709 0.639 44.732 1.00 84.12 198 ARG A CA 1
ATOM 1587 C C . ARG A 1 198 ? -22.240 0.584 46.157 1.00 84.12 198 ARG A C 1
ATOM 1589 O O . ARG A 1 198 ? -23.437 0.378 46.335 1.00 84.12 198 ARG A O 1
ATOM 1596 N N . LYS A 1 199 ? -21.380 0.768 47.164 1.00 86.31 199 LYS A N 1
ATOM 1597 C CA . LYS A 1 199 ? -21.793 0.768 48.579 1.00 86.31 199 LYS A CA 1
AT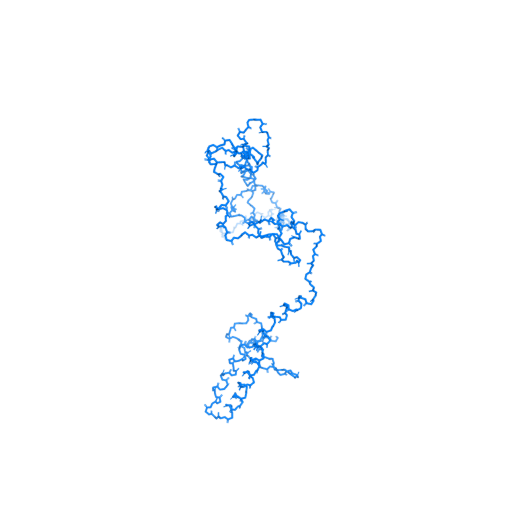OM 1598 C C . LYS A 1 199 ? -22.579 2.027 48.954 1.00 86.31 199 LYS A C 1
ATOM 1600 O O . LYS A 1 199 ? -23.276 2.035 49.962 1.00 86.31 199 LYS A O 1
ATOM 1605 N N . LYS A 1 200 ? -22.468 3.097 48.163 1.00 87.31 200 LYS A N 1
ATOM 1606 C CA . LYS A 1 200 ? -23.103 4.393 48.425 1.00 87.31 200 LYS A CA 1
ATOM 1607 C C . LYS A 1 200 ? -24.349 4.564 47.538 1.00 87.31 200 LYS A C 1
ATOM 1609 O O . LYS A 1 200 ? -24.227 4.487 46.315 1.00 87.31 200 LYS A O 1
ATOM 1614 N N . PRO A 1 201 ? -25.534 4.876 48.101 1.00 79.25 201 PRO A N 1
ATOM 1615 C CA . PRO A 1 201 ? -26.788 4.922 47.340 1.00 79.25 201 PRO A CA 1
ATOM 1616 C C . PRO A 1 201 ? -26.786 5.998 46.245 1.00 79.25 201 PRO A C 1
ATOM 1618 O O . PRO A 1 201 ? -27.255 5.746 45.142 1.00 79.25 201 PRO A O 1
ATOM 1621 N N . LYS A 1 202 ? -26.174 7.164 46.503 1.00 79.00 202 LYS A N 1
ATOM 1622 C CA . LYS A 1 202 ? -26.100 8.280 45.541 1.00 79.00 202 LYS A CA 1
ATOM 1623 C C . LYS A 1 202 ? -25.169 8.021 44.346 1.00 79.00 202 LYS A C 1
ATOM 1625 O O . LYS A 1 202 ? -25.331 8.658 43.315 1.00 79.00 202 LYS A O 1
ATOM 1630 N N . SER A 1 203 ? -24.191 7.118 44.464 1.00 80.38 203 SER A N 1
ATOM 1631 C CA . SER A 1 203 ? -23.207 6.842 43.400 1.00 80.38 203 SER A CA 1
ATOM 1632 C C . SER A 1 203 ? -23.377 5.481 42.726 1.00 80.38 203 SER A C 1
ATOM 1634 O O . SER A 1 203 ? -22.650 5.184 41.778 1.00 80.38 203 SER A O 1
ATOM 1636 N N . LYS A 1 204 ? -24.327 4.660 43.191 1.00 88.56 204 LYS A N 1
ATOM 1637 C CA . LYS A 1 204 ? -24.572 3.313 42.664 1.00 88.56 204 LYS A CA 1
ATOM 1638 C C . LYS A 1 204 ? -24.963 3.336 41.185 1.00 88.56 204 LYS A C 1
ATOM 1640 O O . LYS A 1 204 ? -24.367 2.615 40.394 1.00 88.56 204 LYS A O 1
ATOM 1645 N N . GLU A 1 205 ? -25.886 4.217 40.800 1.00 87.75 205 GLU A N 1
ATOM 1646 C CA . GLU A 1 205 ? -26.357 4.313 39.411 1.00 87.75 205 GLU A CA 1
ATOM 1647 C C . GLU A 1 205 ? -25.222 4.686 38.440 1.00 87.75 205 GLU A C 1
ATOM 1649 O O . GLU A 1 205 ? -25.071 4.085 37.375 1.00 87.75 205 GLU A O 1
ATOM 1654 N N . LEU A 1 206 ? -24.365 5.636 38.838 1.00 87.19 206 LEU A N 1
ATOM 1655 C CA . LEU A 1 206 ? -23.191 6.021 38.056 1.00 87.19 206 LEU A CA 1
ATOM 1656 C C . LEU A 1 206 ? -22.186 4.863 37.948 1.00 87.19 206 LEU A C 1
ATOM 1658 O O . LEU A 1 206 ? -21.674 4.599 36.861 1.00 87.19 206 LEU A O 1
ATOM 1662 N N . ALA A 1 207 ? -21.926 4.147 39.046 1.00 86.50 207 ALA A N 1
ATOM 1663 C CA . ALA A 1 207 ? -21.030 2.990 39.046 1.00 86.50 207 ALA A CA 1
ATOM 1664 C C . ALA A 1 207 ? -21.534 1.864 38.122 1.00 86.50 207 ALA A C 1
ATOM 1666 O O . ALA A 1 207 ? -20.738 1.263 37.397 1.00 86.50 207 ALA A O 1
ATOM 1667 N N . ASP A 1 208 ? -22.845 1.615 38.092 1.00 86.81 208 ASP A N 1
ATOM 1668 C CA . ASP A 1 208 ? -23.451 0.594 37.234 1.00 86.81 208 ASP A CA 1
ATOM 1669 C C . ASP A 1 208 ? -23.424 0.993 35.748 1.00 86.81 208 ASP A C 1
ATOM 1671 O O . ASP A 1 208 ? -23.079 0.161 34.903 1.00 86.81 208 ASP A O 1
ATOM 1675 N N . LYS A 1 209 ? -23.653 2.276 35.417 1.00 87.94 209 LYS A N 1
ATOM 1676 C CA . LYS A 1 209 ? -23.443 2.802 34.052 1.00 87.94 209 LYS A CA 1
ATOM 1677 C C . LYS A 1 209 ? -21.994 2.628 33.590 1.00 87.94 209 LYS A C 1
ATOM 1679 O O . LYS A 1 209 ? -21.760 2.131 32.489 1.00 87.94 209 LYS A O 1
ATOM 1684 N N . VAL A 1 210 ? -21.014 2.977 34.428 1.00 89.00 210 VAL A N 1
ATOM 1685 C CA . VAL A 1 210 ? -19.587 2.829 34.089 1.00 89.00 210 VAL A CA 1
ATOM 1686 C C . VAL A 1 210 ? -19.203 1.353 33.929 1.00 89.00 210 VAL A C 1
ATOM 1688 O O . VAL A 1 210 ? -18.450 1.009 33.014 1.00 89.00 210 VAL A O 1
ATOM 1691 N N . GLN A 1 211 ? -19.738 0.451 34.760 1.00 85.69 211 GLN A N 1
ATOM 1692 C CA . GLN A 1 211 ? -19.516 -0.985 34.579 1.00 85.69 211 GLN A CA 1
ATOM 1693 C C . GLN A 1 211 ? -20.105 -1.480 33.254 1.00 85.69 211 GLN A C 1
ATOM 1695 O O . GLN A 1 211 ? -19.426 -2.213 32.535 1.00 85.69 211 GLN A O 1
ATOM 1700 N N . LEU A 1 212 ? -21.326 -1.065 32.904 1.00 88.62 212 LEU A N 1
ATOM 1701 C CA . LEU A 1 212 ? -21.943 -1.435 31.632 1.00 88.62 212 LEU A CA 1
ATOM 1702 C C . LEU A 1 212 ? -21.094 -0.957 30.448 1.00 88.62 212 LEU A C 1
ATOM 1704 O O . LEU A 1 212 ? -20.842 -1.734 29.531 1.00 88.62 212 LEU A O 1
ATOM 1708 N N . MET A 1 213 ? -20.582 0.277 30.493 1.00 89.19 213 MET A N 1
ATOM 1709 C CA . MET A 1 213 ? -19.653 0.789 29.475 1.00 89.19 213 MET A CA 1
ATOM 1710 C C . MET A 1 213 ? -18.385 -0.071 29.367 1.00 89.19 213 MET A C 1
ATOM 1712 O O . MET A 1 213 ? -17.957 -0.399 28.262 1.00 89.19 213 MET A O 1
ATOM 1716 N N . LYS A 1 214 ? -17.804 -0.502 30.496 1.00 88.69 214 LYS A N 1
ATOM 1717 C CA . LYS A 1 214 ? -16.631 -1.394 30.495 1.00 88.69 214 LYS A CA 1
ATOM 1718 C C . LYS A 1 214 ? -16.923 -2.759 29.876 1.00 88.69 214 LYS A C 1
ATOM 1720 O O . LYS A 1 214 ? -16.089 -3.255 29.121 1.00 88.69 214 LYS A O 1
ATOM 1725 N N . ILE A 1 215 ? -18.075 -3.357 30.183 1.00 89.94 215 ILE A N 1
ATOM 1726 C CA . ILE A 1 215 ? -18.488 -4.633 29.585 1.00 89.94 215 ILE A CA 1
ATOM 1727 C C . ILE A 1 215 ? -18.676 -4.440 28.081 1.00 89.94 215 ILE A C 1
ATOM 1729 O O . ILE A 1 215 ? -18.085 -5.184 27.313 1.00 89.94 215 ILE A O 1
ATOM 1733 N N . LYS A 1 216 ? -19.395 -3.397 27.647 1.00 89.69 216 LYS A N 1
ATOM 1734 C CA . LYS A 1 216 ? -19.607 -3.108 26.219 1.00 89.69 216 LYS A CA 1
ATOM 1735 C C . LYS A 1 216 ? -18.302 -2.939 25.439 1.00 89.69 216 LYS A C 1
ATOM 1737 O O . LYS A 1 216 ? -18.216 -3.425 24.318 1.00 89.69 216 LYS A O 1
ATOM 1742 N N . ASN A 1 217 ? -17.293 -2.309 26.041 1.00 88.44 217 ASN A N 1
ATOM 1743 C CA . ASN A 1 217 ? -15.987 -2.105 25.410 1.00 88.44 217 ASN A CA 1
ATOM 1744 C C . ASN A 1 217 ? -15.110 -3.365 25.366 1.00 88.44 217 ASN A C 1
ATOM 1746 O O . ASN A 1 217 ? -14.277 -3.482 24.474 1.00 88.44 217 ASN A O 1
ATOM 1750 N N . LYS A 1 218 ? -15.240 -4.279 26.339 1.00 88.12 218 LYS A N 1
ATOM 1751 C CA . LYS A 1 218 ? -14.411 -5.497 26.426 1.00 88.12 218 LYS A CA 1
ATOM 1752 C C . LYS A 1 218 ? -15.107 -6.752 25.884 1.00 88.12 218 LYS A C 1
ATOM 1754 O O . LYS A 1 218 ? -14.428 -7.754 25.684 1.00 88.12 218 LYS A O 1
ATOM 1759 N N . ALA A 1 219 ? -16.426 -6.727 25.690 1.00 89.69 219 ALA A N 1
ATOM 1760 C CA . ALA A 1 219 ? -17.204 -7.911 25.353 1.00 89.69 219 ALA A CA 1
ATOM 1761 C C . ALA A 1 219 ? -16.896 -8.442 23.951 1.00 89.69 219 ALA A C 1
ATOM 1763 O O . ALA A 1 219 ? -16.882 -7.692 22.974 1.00 89.69 219 ALA A O 1
ATOM 1764 N N . THR A 1 220 ? -16.718 -9.755 23.853 1.00 89.62 220 THR A N 1
ATOM 1765 C CA . THR A 1 220 ? -16.519 -10.473 22.590 1.00 89.62 220 THR A CA 1
ATOM 1766 C C . THR A 1 220 ? -17.768 -11.280 22.231 1.00 89.62 220 THR A C 1
ATOM 1768 O O . THR A 1 220 ? -18.516 -11.708 23.105 1.00 89.62 220 THR A O 1
ATOM 1771 N N . GLY A 1 221 ? -18.052 -11.442 20.939 1.00 88.50 221 GLY A N 1
ATOM 1772 C CA . GLY A 1 221 ? -19.272 -12.095 20.457 1.00 88.50 221 GLY A CA 1
ATOM 1773 C C . GLY A 1 221 ? -19.412 -12.007 18.938 1.00 88.50 221 GLY A C 1
ATOM 1774 O O . GLY A 1 221 ? -18.548 -11.443 18.257 1.00 88.50 221 GLY A O 1
ATOM 1775 N N . LEU A 1 222 ? -20.504 -12.555 18.400 1.00 87.12 222 LEU A N 1
ATOM 1776 C CA . LEU A 1 222 ? -20.782 -12.553 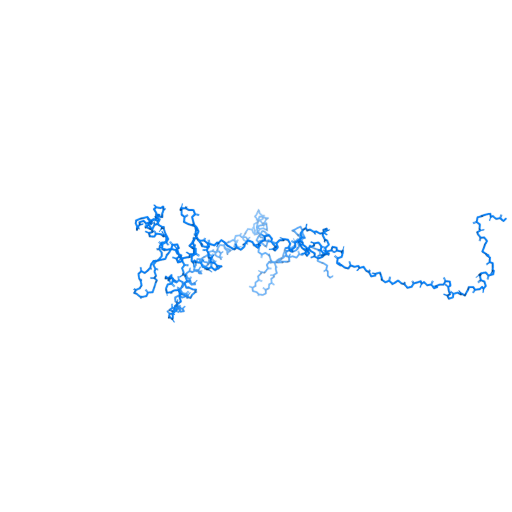16.961 1.00 87.12 222 LEU A CA 1
ATOM 1777 C C . LEU A 1 222 ? -21.038 -11.128 16.455 1.00 87.12 222 LEU A C 1
ATOM 1779 O O . LEU A 1 222 ? -22.017 -10.481 16.823 1.00 87.12 222 LEU A O 1
ATOM 1783 N N . LYS A 1 223 ? -20.162 -10.631 15.577 1.00 86.50 223 LYS A N 1
ATOM 1784 C CA . LYS A 1 223 ? -20.231 -9.251 15.063 1.00 86.50 223 LYS A CA 1
ATOM 1785 C C . LYS A 1 223 ? -21.469 -8.975 14.196 1.00 86.50 223 LYS A C 1
ATOM 1787 O O . LYS A 1 223 ? -21.808 -7.811 14.022 1.00 86.50 223 LYS A O 1
ATOM 1792 N N . THR A 1 224 ? -22.136 -10.020 13.704 1.00 87.38 224 THR A N 1
ATOM 1793 C CA . THR A 1 224 ? -23.350 -9.964 12.871 1.00 87.38 224 THR A CA 1
ATOM 1794 C C . THR A 1 224 ? -24.603 -9.534 13.635 1.00 87.38 224 THR A C 1
ATOM 1796 O O . THR A 1 224 ? -25.582 -9.138 13.013 1.00 87.38 224 THR A O 1
ATOM 1799 N N . ILE A 1 225 ? -24.588 -9.578 14.972 1.00 86.75 225 ILE A N 1
ATOM 1800 C CA . ILE A 1 225 ? -25.743 -9.205 15.797 1.00 86.75 225 ILE A CA 1
ATOM 1801 C C . ILE A 1 225 ? -25.907 -7.670 15.788 1.00 86.75 225 ILE A C 1
ATOM 1803 O O . ILE A 1 225 ? -24.952 -6.966 16.151 1.00 86.75 225 ILE A O 1
ATOM 1807 N N . PRO A 1 226 ? -27.086 -7.121 15.435 1.00 88.62 226 PRO A N 1
ATOM 1808 C CA . PRO A 1 226 ? -27.361 -5.685 15.502 1.00 88.62 226 PRO A CA 1
ATOM 1809 C C . PRO A 1 226 ? -27.206 -5.124 16.919 1.00 88.62 226 PRO A C 1
ATOM 1811 O O . PRO A 1 226 ? -27.493 -5.797 17.903 1.00 88.62 226 PRO A O 1
ATOM 1814 N N . VAL A 1 227 ? -26.778 -3.863 17.053 1.00 85.25 227 VAL A N 1
ATOM 1815 C CA . VAL A 1 227 ? -26.503 -3.239 18.367 1.00 85.25 227 VAL A CA 1
ATOM 1816 C C . VAL A 1 227 ? -27.722 -3.259 19.296 1.00 85.25 227 VAL A C 1
ATOM 1818 O O . VAL A 1 227 ? -27.560 -3.452 20.501 1.00 85.25 227 VAL A O 1
ATOM 1821 N N . LEU A 1 228 ? -28.927 -3.097 18.742 1.00 88.19 228 LEU A N 1
ATOM 1822 C CA . LEU A 1 228 ? -30.186 -3.117 19.492 1.00 88.19 228 LEU A CA 1
ATOM 1823 C C . LEU A 1 228 ? -30.478 -4.482 20.126 1.00 88.19 228 LEU A C 1
ATOM 1825 O O . LEU A 1 228 ? -31.114 -4.533 21.181 1.00 88.19 228 LEU A O 1
ATOM 1829 N N . ASP A 1 229 ? -29.948 -5.555 19.542 1.00 89.00 229 ASP A N 1
ATOM 1830 C CA . ASP A 1 229 ? -30.196 -6.934 19.960 1.00 89.00 229 ASP A CA 1
ATOM 1831 C C . ASP A 1 229 ? -29.058 -7.517 20.798 1.00 89.00 229 ASP A C 1
ATOM 1833 O O . ASP A 1 229 ? -29.151 -8.653 21.253 1.00 89.00 229 ASP A O 1
ATOM 1837 N N . LYS A 1 230 ? -27.993 -6.751 21.064 1.00 90.69 230 LYS A N 1
ATOM 1838 C CA . LYS A 1 230 ? -26.888 -7.203 21.919 1.00 90.69 230 LYS A CA 1
ATOM 1839 C C . LYS A 1 230 ? -27.283 -7.149 23.392 1.00 90.69 230 LYS A C 1
ATOM 1841 O O . LYS A 1 230 ? -27.504 -6.073 23.954 1.00 90.69 230 LYS A O 1
ATOM 1846 N N . VAL A 1 231 ? -27.276 -8.307 24.040 1.00 90.00 231 VAL A N 1
ATOM 1847 C CA . VAL A 1 231 ? -27.328 -8.451 25.499 1.00 90.00 231 VAL A CA 1
ATOM 1848 C C . VAL A 1 231 ? -25.936 -8.786 26.006 1.00 90.00 231 VAL A C 1
ATOM 1850 O O . VAL A 1 231 ? -25.271 -9.657 25.454 1.00 90.00 231 VAL A O 1
ATOM 1853 N N . TYR A 1 232 ? -25.486 -8.089 27.047 1.00 90.44 232 TYR A N 1
ATOM 1854 C CA . TYR A 1 232 ? -24.123 -8.183 27.565 1.00 90.44 232 TYR A CA 1
ATOM 1855 C C . TYR A 1 232 ? -24.090 -8.928 28.901 1.00 90.44 232 TYR A C 1
ATOM 1857 O O . TYR A 1 232 ? -24.824 -8.575 29.823 1.00 90.44 232 TYR A O 1
ATOM 1865 N N . PHE A 1 233 ? -23.187 -9.897 29.027 1.00 89.81 233 PHE A N 1
ATOM 1866 C CA . PHE A 1 233 ? -23.007 -10.732 30.212 1.00 89.81 233 PHE A CA 1
ATOM 1867 C C . PHE A 1 233 ? -21.549 -10.737 30.672 1.00 89.81 233 PHE A C 1
ATOM 1869 O O . PHE A 1 233 ? -20.631 -10.630 29.863 1.00 89.81 233 PHE A O 1
ATOM 1876 N N . ASN A 1 234 ? -21.339 -10.915 31.977 1.00 88.94 234 ASN A N 1
ATOM 1877 C CA . ASN A 1 234 ? -20.042 -11.282 32.542 1.00 88.94 234 ASN A CA 1
ATOM 1878 C C . ASN A 1 234 ? -20.080 -12.760 32.921 1.00 88.94 234 ASN A C 1
ATOM 1880 O O . ASN A 1 234 ? -20.700 -13.132 33.920 1.00 88.94 234 ASN A O 1
ATOM 1884 N N . ILE A 1 235 ? -19.411 -13.592 32.132 1.00 89.56 235 ILE A N 1
ATOM 1885 C CA . ILE A 1 235 ? -19.308 -15.025 32.388 1.00 89.56 235 ILE A CA 1
ATOM 1886 C C . ILE A 1 235 ? -18.145 -15.246 33.353 1.00 89.56 235 ILE A C 1
ATOM 1888 O O . ILE A 1 235 ? -17.021 -14.807 33.100 1.00 89.56 235 ILE A O 1
ATOM 1892 N N . HIS A 1 236 ? -18.421 -15.898 34.479 1.00 88.62 236 HIS A N 1
ATOM 1893 C CA . HIS A 1 236 ? -17.420 -16.204 35.494 1.00 88.62 236 HIS A CA 1
ATOM 1894 C C . HIS A 1 236 ? -16.897 -17.616 35.240 1.00 88.62 236 HIS A C 1
ATOM 1896 O O . HIS A 1 236 ? -17.570 -18.600 35.528 1.00 88.62 236 HIS A O 1
ATOM 1902 N N . VAL A 1 237 ? -15.702 -17.696 34.668 1.00 87.50 237 VAL A N 1
ATOM 1903 C CA . VAL A 1 237 ? -14.947 -18.939 34.486 1.00 87.50 237 VAL A CA 1
ATOM 1904 C C . VAL A 1 237 ? -13.968 -19.035 35.664 1.00 87.50 237 VAL A C 1
ATOM 1906 O O . VAL A 1 237 ? -13.494 -17.990 36.125 1.00 87.50 237 VAL A O 1
ATOM 1909 N N . PRO A 1 238 ? -13.648 -20.226 36.202 1.00 87.88 238 PRO A N 1
ATOM 1910 C CA . PRO A 1 238 ? -12.655 -20.350 37.270 1.00 87.88 238 PRO A CA 1
ATOM 1911 C C . PRO A 1 238 ? -11.364 -19.586 36.920 1.00 87.88 238 PRO A C 1
ATOM 1913 O O . PRO A 1 238 ? -10.675 -19.896 35.952 1.00 87.88 238 PRO A O 1
ATOM 1916 N N . GLY A 1 239 ? -11.080 -18.530 37.690 1.00 81.25 239 GLY A N 1
ATOM 1917 C CA . GLY A 1 239 ? -9.907 -17.665 37.533 1.00 81.25 239 GLY A CA 1
ATOM 1918 C C . GLY A 1 239 ? -10.049 -16.459 36.590 1.00 81.25 239 GLY A C 1
ATOM 1919 O O . GLY A 1 239 ? -9.148 -15.620 36.592 1.00 81.25 239 GLY A O 1
ATOM 1920 N N . LYS A 1 240 ? -11.130 -16.313 35.802 1.00 84.00 240 LYS A N 1
ATOM 1921 C CA . LYS A 1 240 ? -11.310 -15.179 34.866 1.00 84.00 240 LYS A CA 1
ATOM 1922 C C . LYS A 1 240 ? -12.779 -14.789 34.665 1.00 84.00 240 LYS A C 1
ATOM 1924 O O . LYS A 1 240 ? -13.646 -15.634 34.475 1.00 84.00 240 LYS A O 1
ATOM 1929 N N . VAL A 1 241 ? -13.047 -13.484 34.612 1.00 86.12 241 VAL 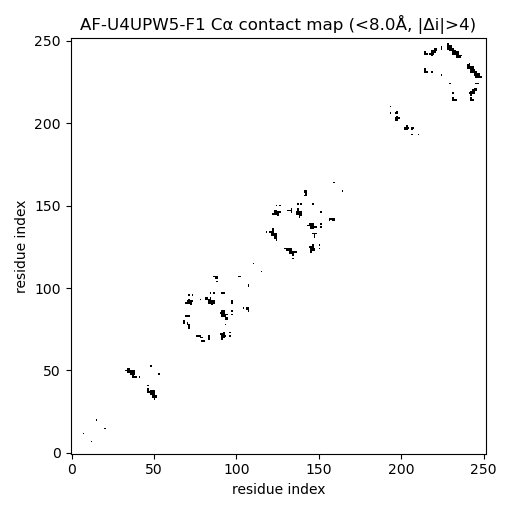A N 1
ATOM 1930 C CA . VAL A 1 241 ? -14.346 -12.945 34.176 1.00 86.12 241 VAL A CA 1
ATOM 1931 C C . VAL A 1 241 ? -14.237 -12.536 32.713 1.00 86.12 241 VAL A C 1
ATOM 1933 O O . VAL A 1 241 ? -13.432 -11.666 32.378 1.00 86.12 241 VAL A O 1
ATOM 1936 N N . VAL A 1 242 ? -15.039 -13.159 31.853 1.00 89.12 242 VAL A N 1
ATOM 1937 C CA . VAL A 1 242 ? -15.053 -12.896 30.412 1.00 89.12 242 VAL A CA 1
ATOM 1938 C C . VAL A 1 242 ? -16.350 -12.165 30.053 1.00 89.12 242 VAL A C 1
ATOM 1940 O O . VAL A 1 242 ? -17.433 -12.737 30.201 1.00 89.12 242 VAL A O 1
ATOM 1943 N N . PRO A 1 243 ? -16.276 -10.899 29.612 1.00 91.31 243 PRO A N 1
ATOM 1944 C CA . PRO A 1 243 ? -17.437 -10.197 29.094 1.00 91.31 243 PRO A CA 1
ATOM 1945 C C . PRO A 1 243 ? -17.789 -10.749 27.705 1.00 91.31 243 PRO A C 1
ATOM 1947 O O . PRO A 1 243 ? -16.929 -10.829 26.829 1.00 91.31 243 PRO A O 1
ATOM 1950 N N . VAL A 1 244 ? -19.050 -11.115 27.495 1.00 92.19 244 VAL A N 1
ATOM 1951 C CA . VAL A 1 244 ? -19.566 -11.664 26.229 1.00 92.19 244 VAL A CA 1
ATOM 1952 C C . VAL A 1 244 ? -20.868 -10.958 25.875 1.00 92.19 244 VAL A C 1
ATOM 1954 O O . VAL A 1 244 ? -21.592 -10.511 26.768 1.00 92.19 244 VAL A O 1
ATOM 1957 N N . PHE A 1 245 ? -21.173 -10.834 24.584 1.00 92.44 245 PHE A N 1
ATOM 1958 C CA . PHE A 1 245 ? -22.497 -10.401 24.143 1.00 92.44 245 PHE A CA 1
ATOM 1959 C C . PHE A 1 245 ? -23.167 -11.438 23.240 1.00 92.44 245 PHE A C 1
ATOM 1961 O O . PHE A 1 245 ? -22.513 -12.068 22.410 1.00 92.44 245 PHE A O 1
ATOM 1968 N N . VAL A 1 246 ? -24.480 -11.595 23.406 1.00 90.25 246 VAL A N 1
ATOM 1969 C CA . VAL A 1 246 ? -25.331 -12.539 22.662 1.00 90.25 246 VAL A CA 1
ATOM 1970 C C . VAL A 1 246 ? -26.588 -11.834 22.153 1.00 90.25 246 VAL A C 1
ATOM 1972 O O . VAL A 1 246 ? -26.882 -10.711 22.568 1.00 90.25 246 VAL A O 1
ATOM 1975 N N . SER A 1 247 ? -27.309 -12.473 21.231 1.00 87.88 247 SER A N 1
ATOM 1976 C CA . SER A 1 247 ? -28.563 -11.940 20.694 1.00 87.88 247 SER A CA 1
ATOM 1977 C C . SER A 1 247 ? -29.679 -12.041 21.734 1.00 87.88 247 SER A C 1
ATOM 1979 O O . SER A 1 247 ? -29.783 -13.051 22.429 1.00 87.88 247 SER A O 1
ATOM 1981 N N . LYS A 1 248 ? -30.537 -11.018 21.815 1.00 86.19 248 LYS A N 1
ATOM 1982 C CA . LYS A 1 248 ? -31.802 -11.056 22.569 1.00 86.19 248 LYS A CA 1
ATOM 1983 C C . LYS A 1 248 ? -32.697 -12.204 22.114 1.00 86.19 248 LYS A C 1
ATOM 1985 O O . LYS A 1 248 ? -33.348 -12.834 22.938 1.00 86.19 248 LYS A O 1
ATOM 1990 N N . ASN A 1 249 ? -32.693 -12.472 20.812 1.00 81.12 249 ASN A N 1
ATOM 1991 C CA . ASN A 1 249 ? -33.597 -13.414 20.164 1.00 81.12 249 ASN A CA 1
ATOM 1992 C C . ASN A 1 249 ? -32.896 -14.754 19.941 1.00 81.12 249 ASN A C 1
ATOM 1994 O O . ASN A 1 249 ? -32.937 -15.297 18.841 1.00 81.12 249 ASN A O 1
ATOM 1998 N N . TRP A 1 250 ? -32.171 -15.248 20.946 1.00 69.00 250 TRP A N 1
ATOM 1999 C CA . TRP A 1 250 ? -31.481 -16.528 20.835 1.00 69.00 250 TRP A CA 1
ATOM 2000 C C . TRP A 1 250 ? -32.524 -17.643 20.668 1.00 69.00 250 TRP A C 1
ATOM 2002 O O . TRP A 1 250 ? -33.179 -18.033 21.631 1.00 69.00 250 TRP A O 1
ATOM 2012 N N . SER A 1 251 ? -32.715 -18.114 19.433 1.00 58.56 251 SER A N 1
ATOM 2013 C CA . SER A 1 251 ? -33.496 -19.314 19.145 1.00 58.56 251 SER A CA 1
ATOM 2014 C C . SER A 1 251 ? -32.683 -20.531 19.578 1.00 58.56 251 SER A C 1
ATOM 2016 O O . SER A 1 251 ? -31.532 -20.670 19.151 1.00 58.56 251 SER A O 1
ATOM 2018 N N . LEU A 1 252 ? -33.263 -21.346 20.460 1.00 50.53 252 LEU A N 1
ATOM 2019 C CA . LEU A 1 252 ? -32.767 -22.686 20.782 1.00 50.53 252 LEU A CA 1
ATOM 2020 C C . LEU A 1 252 ? -32.838 -23.597 19.555 1.00 50.53 252 LEU A C 1
ATOM 2022 O O . LEU A 1 252 ? -33.820 -23.457 18.791 1.00 50.53 252 LEU A O 1
#

InterPro domains:
  IPR008401 Apc13 [PF05839] (3-66)
  IPR035896 AN1-like Zinc finger [G3DSA:4.10.1110.10] (60-119)
  IPR035896 AN1-like Zinc finger [G3DSA:4.10.1110.10] (120-173)
  IPR035896 AN1-like Zinc finger [SSF118310] (66-114)
  IPR035896 AN1-like Zinc finger [SSF118310] (123-155)

Organism: Dendroctonus ponderosae (NCBI:txid77166)

Mean predicted aligned error: 18.91 Å

pLDDT: mean 82.33, std 9.21, range [50.53, 96.31]

Nearest PDB structures (foldseek):
  8tar-assembly1_M  TM=4.393E-01  e=6.150E-04  Homo sapiens
  1wfe-assembly1_A  TM=6.038E-01  e=1.978E-03  Mus musculus

Secondary structure (DSSP, 8-state):
--TTS----HHHHHHS-HHHHT-----PPP---GGGSB-TT--SS-TT-BHHHHHHHHHHHHHHH---PPPPSSTT----S---EEPTTS-EE-HHHHHHHHHH-TT-PPPPHHHHTT-TT-EEP-STT---EESS--B-TTT--B--GGGSS-SS--PPPHHHHHHHHHHHHHHHHHHHHHHHHHHHHHHHHHHHHHHSHHHHHHHHHHHHHHHHHH-B--TTS-GGGEEEEEEEETTEEEEEEEETT---